Protein AF-A0A6J2TMS3-F1 (afdb_monomer)

Structure (mmCIF, N/CA/C/O backbone):
data_AF-A0A6J2TMS3-F1
#
_entry.id   AF-A0A6J2TMS3-F1
#
loop_
_atom_site.group_PDB
_atom_site.id
_atom_site.type_symbol
_atom_site.label_atom_id
_atom_site.label_alt_id
_atom_site.label_comp_id
_atom_site.label_asym_id
_atom_site.label_entity_id
_atom_site.label_seq_id
_atom_site.pdbx_PDB_ins_code
_atom_site.Cartn_x
_atom_site.Cartn_y
_atom_site.Cartn_z
_atom_site.occupancy
_atom_site.B_iso_or_equiv
_atom_site.auth_seq_id
_atom_site.auth_comp_id
_atom_site.auth_asym_id
_atom_site.auth_atom_id
_atom_site.pdbx_PDB_model_num
ATOM 1 N N . MET A 1 1 ? -11.190 5.653 18.864 1.00 64.88 1 MET A N 1
ATOM 2 C CA . MET A 1 1 ? -12.324 5.280 19.733 1.00 64.88 1 MET A CA 1
ATOM 3 C C . MET A 1 1 ? -12.828 6.520 20.463 1.00 64.88 1 MET A C 1
ATOM 5 O O . MET A 1 1 ? -11.989 7.312 20.882 1.00 64.88 1 MET A O 1
ATOM 9 N N . ASN A 1 2 ? -14.145 6.702 20.600 1.00 73.56 2 ASN A N 1
ATOM 10 C CA . ASN A 1 2 ? -14.719 7.709 21.504 1.00 73.56 2 ASN A CA 1
ATOM 11 C C . ASN A 1 2 ? -14.338 7.358 22.959 1.00 73.56 2 ASN A C 1
ATOM 13 O O . ASN A 1 2 ? -14.447 6.177 23.298 1.00 73.56 2 ASN A O 1
ATOM 17 N N . PRO A 1 3 ? -13.884 8.304 23.807 1.00 77.12 3 PRO A N 1
ATOM 18 C CA . PRO A 1 3 ? -13.629 8.031 25.224 1.00 77.12 3 PRO A CA 1
ATOM 19 C C . PRO A 1 3 ? -14.844 7.433 25.951 1.00 77.12 3 PRO A C 1
ATOM 21 O O . PRO A 1 3 ? -14.658 6.515 26.741 1.00 77.12 3 PRO A O 1
ATOM 24 N N . ILE A 1 4 ? -16.069 7.839 25.597 1.00 76.69 4 ILE A N 1
ATOM 25 C CA . ILE A 1 4 ? -17.318 7.294 26.165 1.00 76.69 4 ILE A CA 1
ATOM 26 C C . ILE A 1 4 ? -17.427 5.784 25.890 1.00 76.69 4 ILE A C 1
ATOM 28 O O . ILE A 1 4 ? -17.765 4.993 26.762 1.00 76.69 4 ILE A O 1
ATOM 32 N N . CYS A 1 5 ? -17.037 5.358 24.687 1.00 79.75 5 CYS A N 1
ATOM 33 C CA . CYS A 1 5 ? -17.018 3.948 24.296 1.00 79.75 5 CYS A CA 1
ATOM 34 C C . CYS A 1 5 ? -15.840 3.153 24.878 1.00 79.75 5 CYS A C 1
ATOM 36 O O . CYS A 1 5 ? -15.793 1.935 24.716 1.00 79.75 5 CYS A O 1
ATOM 38 N N . LYS A 1 6 ? -14.851 3.822 25.486 1.00 80.62 6 LYS A N 1
ATOM 39 C CA . LYS A 1 6 ? -13.711 3.161 26.135 1.00 80.62 6 LYS A CA 1
ATOM 40 C C . LYS A 1 6 ? -14.052 2.737 27.563 1.00 80.62 6 LYS A C 1
ATOM 42 O O . LYS A 1 6 ? -13.500 1.749 28.035 1.00 80.62 6 LYS A O 1
ATOM 47 N N . GLU A 1 7 ? -14.926 3.489 28.227 1.00 82.81 7 GLU A N 1
ATOM 48 C CA . GLU A 1 7 ? -15.406 3.183 29.576 1.00 82.81 7 GLU A CA 1
ATOM 49 C C . GLU A 1 7 ? -16.467 2.081 29.548 1.00 82.81 7 GLU A C 1
ATOM 51 O O . GLU A 1 7 ? -16.325 1.089 30.259 1.00 82.81 7 GLU A O 1
ATOM 56 N N . ASP A 1 8 ? -17.476 2.208 28.678 1.00 84.62 8 ASP A N 1
ATOM 57 C CA . ASP A 1 8 ? -18.497 1.177 28.487 1.00 84.62 8 ASP A CA 1
ATOM 58 C C . ASP A 1 8 ? -19.034 1.163 27.046 1.00 84.62 8 ASP A C 1
ATOM 60 O O . ASP A 1 8 ? -19.729 2.081 26.594 1.00 84.62 8 ASP A O 1
ATOM 64 N N . ILE A 1 9 ? -18.740 0.076 26.328 1.00 84.50 9 ILE A N 1
ATOM 65 C CA . ILE A 1 9 ? -19.202 -0.150 24.953 1.00 84.50 9 ILE A CA 1
ATOM 66 C C . ILE A 1 9 ? -20.715 -0.407 24.869 1.00 84.50 9 ILE A C 1
ATOM 68 O O . ILE A 1 9 ? -21.326 -0.161 23.828 1.00 84.50 9 ILE A O 1
ATOM 72 N N . ASN A 1 10 ? -21.324 -0.881 25.958 1.00 87.62 10 ASN A N 1
ATOM 73 C CA . ASN A 1 10 ? -22.752 -1.177 26.038 1.00 87.62 10 ASN A CA 1
ATOM 74 C C . ASN A 1 10 ? -23.575 0.016 26.539 1.00 87.62 10 ASN A C 1
ATOM 76 O O . ASN A 1 10 ? -24.802 -0.078 26.601 1.00 87.62 10 ASN A O 1
ATOM 80 N N . SER A 1 11 ? -22.930 1.141 26.856 1.00 91.50 11 SER A N 1
ATOM 81 C CA . SER A 1 11 ? -23.631 2.359 27.242 1.00 91.50 11 SER A CA 1
ATOM 82 C C . SER A 1 11 ? -24.520 2.868 26.103 1.00 91.50 11 SER A C 1
ATOM 84 O O . SER A 1 11 ? -24.149 2.854 24.923 1.00 91.50 11 SER A O 1
ATOM 86 N N . TYR A 1 12 ? -25.706 3.367 26.459 1.00 92.94 12 TYR A N 1
ATOM 87 C CA . TYR A 1 12 ? -26.641 3.956 25.497 1.00 92.94 12 TYR A CA 1
ATOM 88 C C . TYR A 1 12 ? -26.001 5.110 24.708 1.00 92.94 12 TYR A C 1
ATOM 90 O O . TYR A 1 12 ? -26.213 5.237 23.502 1.00 92.94 12 TYR A O 1
ATOM 98 N N . GLU A 1 13 ? -25.171 5.922 25.366 1.00 88.88 13 GLU A N 1
ATOM 99 C CA . GLU A 1 13 ? -24.468 7.039 24.732 1.00 88.88 13 GLU A CA 1
ATOM 100 C C . GLU A 1 13 ? -23.462 6.568 23.677 1.00 88.88 13 GLU A C 1
ATOM 102 O O . GLU A 1 13 ? -23.423 7.126 22.576 1.00 88.88 13 GLU A O 1
ATOM 107 N N . CYS A 1 14 ? -22.703 5.501 23.960 1.00 87.94 14 CYS A N 1
ATOM 108 C CA . CYS A 1 14 ? -21.801 4.910 22.976 1.00 87.94 14 CYS A CA 1
ATOM 109 C C . CYS A 1 14 ? -22.573 4.314 21.790 1.00 87.94 14 CYS A C 1
ATOM 111 O O . CYS A 1 14 ? -22.222 4.568 20.636 1.00 87.94 14 CYS A O 1
ATOM 113 N N . GLN A 1 15 ? -23.650 3.565 22.048 1.00 89.12 15 GLN A N 1
ATOM 114 C CA . GLN A 1 15 ? -24.468 2.964 20.989 1.00 89.12 15 GLN A CA 1
ATOM 115 C C . GLN A 1 15 ? -25.103 4.017 20.078 1.00 89.12 15 GLN A C 1
ATOM 117 O O . GLN A 1 15 ? -25.048 3.889 18.851 1.00 89.12 15 GLN A O 1
ATOM 122 N N . LYS A 1 16 ? -25.647 5.087 20.666 1.00 92.56 16 LYS A N 1
ATOM 123 C CA . LYS A 1 16 ? -26.205 6.219 19.922 1.00 92.56 16 LYS A CA 1
ATOM 124 C C . LYS A 1 16 ? -25.140 6.887 19.052 1.00 92.56 16 LYS A C 1
ATOM 126 O O . LYS A 1 16 ? -25.367 7.097 17.862 1.00 92.56 16 LYS A O 1
ATOM 131 N N . TRP A 1 17 ? -23.964 7.152 19.618 1.00 89.00 17 TRP A N 1
ATOM 132 C CA . TRP A 1 17 ? -22.846 7.736 18.879 1.00 89.00 17 TRP A CA 1
ATOM 133 C C . TRP A 1 17 ? -22.394 6.840 17.714 1.00 89.00 17 TRP A C 1
ATOM 135 O O . TRP A 1 17 ? -22.215 7.326 16.598 1.00 89.00 17 TRP A O 1
ATOM 145 N N . MET A 1 18 ? -22.265 5.526 17.928 1.00 86.00 18 MET A N 1
ATOM 146 C CA . MET A 1 18 ? -21.906 4.579 16.864 1.00 86.00 18 MET A CA 1
ATOM 147 C C . MET A 1 18 ? -22.935 4.575 15.729 1.00 86.00 18 MET A C 1
ATOM 149 O O . MET A 1 18 ? -22.552 4.597 14.559 1.00 86.00 18 MET A O 1
ATOM 153 N N . ALA A 1 19 ? -24.230 4.587 16.057 1.00 89.69 19 ALA A N 1
ATOM 154 C CA . ALA A 1 19 ? -25.295 4.642 15.060 1.00 89.69 19 ALA A CA 1
ATOM 155 C C . ALA A 1 19 ? -25.236 5.934 14.225 1.00 89.69 19 ALA A C 1
ATOM 157 O O . ALA A 1 19 ? -25.354 5.880 12.999 1.00 89.69 19 ALA A O 1
ATOM 158 N N . GLU A 1 20 ? -24.991 7.081 14.865 1.00 90.31 20 GLU A N 1
ATOM 159 C CA . GLU A 1 20 ? -24.843 8.375 14.188 1.00 90.31 20 GLU A CA 1
ATOM 160 C C . GLU A 1 20 ? -23.615 8.410 13.264 1.00 90.31 20 GLU A C 1
ATOM 162 O O . GLU A 1 20 ? -23.708 8.873 12.124 1.00 90.31 20 GLU A O 1
ATOM 167 N N . VAL A 1 21 ? -22.48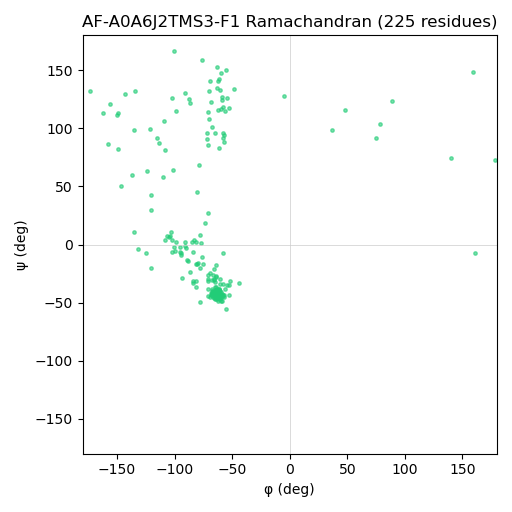1 7.859 13.706 1.00 87.81 21 VAL A N 1
ATOM 168 C CA . VAL A 1 21 ? -21.268 7.742 12.882 1.00 87.81 21 VAL A CA 1
ATOM 169 C C . VAL A 1 21 ? -21.504 6.840 11.672 1.00 87.81 21 VAL A C 1
ATOM 171 O O . VAL A 1 21 ? -21.147 7.211 10.553 1.00 87.81 21 VAL A O 1
ATOM 174 N N . VAL A 1 22 ? -22.143 5.682 11.858 1.00 88.19 22 VAL A N 1
ATOM 175 C CA . VAL A 1 22 ? -22.462 4.756 10.757 1.00 88.19 22 VAL A CA 1
ATOM 176 C C . VAL A 1 22 ? -23.401 5.411 9.745 1.00 88.19 22 VAL A C 1
ATOM 178 O O . VAL A 1 22 ? -23.160 5.318 8.538 1.00 88.19 22 VAL A O 1
ATOM 181 N N . ALA A 1 23 ? -24.437 6.110 10.216 1.00 91.69 23 ALA A N 1
ATOM 182 C CA . ALA A 1 23 ? -25.364 6.835 9.353 1.00 91.69 23 ALA A CA 1
ATOM 183 C C . ALA A 1 23 ? -24.645 7.926 8.546 1.00 91.69 23 ALA A C 1
ATOM 185 O O . ALA A 1 23 ? -24.810 7.999 7.326 1.00 91.69 23 ALA A O 1
ATOM 186 N N . ARG A 1 24 ? -23.786 8.718 9.200 1.00 89.19 24 ARG A N 1
ATOM 187 C CA . ARG A 1 24 ? -23.020 9.780 8.540 1.00 89.19 24 ARG A CA 1
ATOM 188 C C . ARG A 1 24 ? -22.033 9.232 7.514 1.00 89.19 24 ARG A C 1
ATOM 190 O O . ARG A 1 24 ? -21.940 9.770 6.416 1.00 89.19 24 ARG A O 1
ATOM 197 N N . CYS A 1 25 ? -21.323 8.157 7.840 1.00 87.38 25 CYS A N 1
ATOM 198 C CA . CYS A 1 25 ? -20.391 7.532 6.908 1.00 87.38 25 CYS A CA 1
ATOM 199 C C . CYS A 1 25 ? -21.099 6.952 5.683 1.00 87.38 25 CYS A C 1
ATOM 201 O O . CYS A 1 25 ? -20.616 7.117 4.567 1.00 87.38 25 CYS A O 1
ATOM 203 N N . ARG A 1 26 ? -22.268 6.328 5.866 1.00 87.56 26 ARG A N 1
ATOM 204 C CA . ARG A 1 26 ? -23.081 5.825 4.752 1.00 87.56 26 ARG A CA 1
ATOM 205 C C . ARG A 1 26 ? -23.534 6.950 3.819 1.00 87.56 26 ARG A C 1
ATOM 207 O O . ARG A 1 26 ? -23.482 6.775 2.607 1.00 87.56 26 ARG A O 1
ATOM 214 N N . ASP A 1 27 ? -23.957 8.076 4.384 1.00 89.88 27 ASP A N 1
ATOM 215 C CA . ASP A 1 27 ? -24.356 9.270 3.632 1.00 89.88 27 ASP A CA 1
ATOM 216 C C . ASP A 1 27 ? -23.176 9.877 2.854 1.00 89.88 27 ASP A C 1
ATOM 218 O O . ASP A 1 27 ? -23.291 10.170 1.667 1.00 89.88 27 ASP A O 1
ATOM 222 N N . LEU A 1 28 ? -22.001 9.980 3.480 1.00 86.75 28 LEU A N 1
ATOM 223 C CA . LEU A 1 28 ? -20.790 10.460 2.809 1.00 86.75 28 LEU A CA 1
ATOM 224 C C . LEU A 1 28 ? -20.390 9.556 1.637 1.00 86.75 28 LEU A C 1
ATOM 226 O O . LEU A 1 28 ? -20.133 10.068 0.554 1.00 86.75 28 LEU A O 1
ATOM 230 N N . PHE A 1 29 ? -20.425 8.232 1.810 1.00 83.44 29 PHE A N 1
ATOM 231 C CA . PHE A 1 29 ? -20.109 7.293 0.728 1.00 83.44 29 PHE A CA 1
ATOM 232 C C . PHE A 1 29 ? -21.133 7.292 -0.407 1.00 83.44 29 PHE A C 1
ATOM 234 O O . PHE A 1 29 ? -20.770 7.020 -1.547 1.00 83.44 29 PHE A O 1
ATOM 241 N N . ALA A 1 30 ? -22.403 7.577 -0.117 1.00 84.69 30 ALA A N 1
ATOM 242 C CA . ALA A 1 30 ? -23.431 7.681 -1.148 1.00 84.69 30 ALA A CA 1
ATOM 243 C C . ALA A 1 30 ? -23.259 8.938 -2.018 1.00 84.69 30 ALA A C 1
ATOM 245 O O . ALA A 1 30 ? -23.628 8.923 -3.189 1.00 84.69 30 ALA A O 1
ATOM 246 N N . ASN A 1 31 ? -22.695 10.007 -1.448 1.00 80.88 31 ASN A N 1
ATOM 247 C CA . ASN A 1 31 ? -22.556 11.310 -2.096 1.00 80.88 31 ASN A CA 1
ATOM 248 C C . ASN A 1 31 ? -21.148 11.575 -2.666 1.00 80.88 31 ASN A C 1
ATOM 250 O O . ASN A 1 31 ? -20.919 12.636 -3.248 1.00 80.88 31 ASN A O 1
ATOM 254 N N . GLU A 1 32 ? -20.191 10.658 -2.493 1.00 74.31 32 GLU A N 1
ATOM 255 C CA . GLU A 1 32 ? -18.804 10.874 -2.909 1.00 74.31 32 GLU A CA 1
ATOM 256 C C . GLU A 1 32 ? -18.569 10.464 -4.375 1.00 74.31 32 GLU A C 1
ATOM 258 O O . GLU A 1 32 ? -18.856 9.326 -4.759 1.00 74.31 32 GLU A O 1
ATOM 263 N N . PRO A 1 33 ? -18.034 11.363 -5.222 1.00 65.44 33 PRO A N 1
ATOM 264 C CA . PRO A 1 33 ? -17.716 11.033 -6.604 1.00 65.44 33 PRO A CA 1
ATOM 265 C C . PRO A 1 33 ? -16.540 10.048 -6.673 1.00 65.44 33 PRO A C 1
ATOM 267 O O . PRO A 1 33 ? -15.547 10.180 -5.955 1.00 65.44 33 PRO A O 1
ATOM 270 N N . ALA A 1 34 ? -16.628 9.086 -7.597 1.00 60.62 34 ALA A N 1
ATOM 271 C CA . ALA A 1 34 ? -15.655 8.006 -7.806 1.00 60.62 34 ALA A CA 1
ATOM 272 C C . ALA A 1 34 ? -14.210 8.472 -8.111 1.00 60.62 34 ALA A C 1
ATOM 274 O O . ALA A 1 34 ? -13.289 7.659 -8.115 1.00 60.62 34 ALA A O 1
ATOM 275 N N . ASP A 1 35 ? -13.994 9.772 -8.312 1.00 56.69 35 ASP A N 1
ATOM 276 C CA . ASP A 1 35 ? -12.712 10.357 -8.708 1.00 56.69 35 ASP A CA 1
ATOM 277 C C . ASP A 1 35 ? -11.873 10.884 -7.521 1.00 56.69 35 ASP A C 1
ATOM 279 O O . ASP A 1 35 ? -10.705 11.232 -7.698 1.00 56.69 35 ASP A O 1
ATOM 283 N N . ALA A 1 36 ? -12.402 10.894 -6.287 1.00 58.22 36 ALA A N 1
ATOM 284 C CA . ALA A 1 36 ? -11.680 11.346 -5.080 1.00 58.22 36 ALA A CA 1
ATOM 285 C C . ALA A 1 36 ? -10.665 10.318 -4.516 1.00 58.22 36 ALA A C 1
ATOM 287 O O . ALA A 1 36 ? -10.065 10.502 -3.455 1.00 58.22 36 ALA A O 1
ATOM 288 N N . TRP A 1 37 ? -10.428 9.228 -5.249 1.00 58.72 37 TRP A N 1
ATOM 289 C CA . TRP A 1 37 ? -9.691 8.051 -4.798 1.00 58.72 37 TRP A CA 1
ATOM 290 C C . TRP A 1 37 ? -8.153 8.156 -4.694 1.00 58.72 37 TRP A C 1
ATOM 292 O O . TRP A 1 37 ? -7.595 7.298 -4.019 1.00 58.72 37 TRP A O 1
ATOM 302 N N . PRO A 1 38 ? -7.402 9.116 -5.273 1.00 55.78 38 PRO A N 1
ATOM 303 C CA . PRO A 1 38 ? -5.944 8.959 -5.357 1.00 55.78 38 PRO A CA 1
ATOM 304 C C . PRO A 1 38 ? -5.131 9.320 -4.094 1.00 55.78 38 PRO A C 1
ATOM 306 O O . PRO A 1 38 ? -3.907 9.249 -4.141 1.00 55.78 38 PRO A O 1
ATOM 309 N N . ALA A 1 39 ? -5.746 9.710 -2.968 1.00 57.59 39 ALA A N 1
ATOM 310 C CA . ALA A 1 39 ? -4.995 10.219 -1.803 1.00 57.59 39 ALA A CA 1
ATOM 311 C C . ALA A 1 39 ? -5.239 9.494 -0.462 1.00 57.59 39 ALA A C 1
ATOM 313 O O . ALA A 1 39 ? -4.543 9.773 0.516 1.00 57.59 39 ALA A O 1
ATOM 314 N N . TRP A 1 40 ? -6.195 8.565 -0.367 1.00 60.91 40 TRP A N 1
ATOM 315 C CA . TRP A 1 40 ? -6.670 8.075 0.939 1.00 60.91 40 TRP A CA 1
ATOM 316 C C . TRP A 1 40 ? -5.765 7.029 1.619 1.00 60.91 40 TRP A C 1
ATOM 318 O O . TRP A 1 40 ? -5.887 6.826 2.826 1.00 60.91 40 TRP A O 1
ATOM 328 N N . TRP A 1 41 ? -4.824 6.399 0.905 1.00 62.06 41 TRP A N 1
ATOM 329 C CA . TRP A 1 41 ? -3.979 5.317 1.446 1.00 62.06 41 TRP A CA 1
ATOM 330 C C . TRP A 1 41 ? -2.661 5.776 2.101 1.00 62.06 41 TRP A C 1
ATOM 332 O O . TRP A 1 41 ? -1.913 4.942 2.610 1.00 62.06 41 TRP A O 1
ATOM 342 N N . HIS A 1 42 ? -2.334 7.073 2.091 1.00 53.81 42 HIS A N 1
ATOM 343 C CA . HIS A 1 42 ? -0.977 7.537 2.423 1.00 53.81 42 HIS A CA 1
ATOM 344 C C . HIS A 1 42 ? -0.719 7.978 3.871 1.00 53.81 42 HIS A C 1
ATOM 346 O O . HIS A 1 42 ? 0.427 8.295 4.186 1.00 53.81 42 HIS A O 1
ATOM 352 N N . ASP A 1 43 ? -1.704 7.978 4.773 1.00 55.16 43 ASP A N 1
ATOM 353 C CA . ASP A 1 43 ? -1.484 8.505 6.128 1.00 55.16 43 ASP A CA 1
ATOM 354 C C . ASP A 1 43 ? -1.762 7.460 7.231 1.00 55.16 43 ASP A C 1
ATOM 356 O O . ASP A 1 43 ? -2.921 7.248 7.605 1.00 55.16 43 ASP A O 1
ATOM 360 N N . PRO A 1 44 ? -0.709 6.811 7.778 1.00 56.16 44 PRO A N 1
ATOM 361 C CA . PRO A 1 44 ? -0.817 5.771 8.805 1.00 56.16 44 PRO A CA 1
ATOM 362 C C . PRO A 1 44 ? -1.087 6.323 10.213 1.00 56.16 44 PRO A C 1
ATOM 364 O O . PRO A 1 44 ? -1.141 5.555 11.174 1.00 56.16 44 PRO A O 1
ATOM 367 N N . ARG A 1 45 ? -1.230 7.645 10.388 1.00 55.53 45 ARG A N 1
ATOM 368 C CA . ARG A 1 45 ? -1.571 8.228 11.699 1.00 55.53 45 ARG A CA 1
ATOM 369 C C . ARG A 1 45 ? -2.914 7.669 12.181 1.00 55.53 45 ARG A C 1
ATOM 371 O O . ARG A 1 45 ? -3.756 7.433 11.336 1.00 55.53 45 ARG A O 1
ATOM 378 N N . PRO A 1 46 ? -3.191 7.477 13.477 1.00 56.44 46 PRO A N 1
ATOM 379 C CA . PRO A 1 46 ? -4.517 7.046 13.933 1.00 56.44 46 PRO A CA 1
ATOM 380 C C . PRO A 1 46 ? -5.589 8.101 13.606 1.00 56.44 46 PRO A C 1
ATOM 382 O O . PRO A 1 46 ? -5.287 9.292 13.488 1.00 56.44 46 PRO A O 1
ATOM 385 N N . ALA A 1 47 ? -6.846 7.679 13.425 1.00 60.81 47 ALA A N 1
ATOM 386 C CA . ALA A 1 47 ? -7.960 8.615 13.274 1.00 60.81 47 ALA A CA 1
ATOM 387 C C . ALA A 1 47 ? -8.038 9.488 14.534 1.00 60.81 47 ALA A C 1
ATOM 389 O O . ALA A 1 47 ? -8.235 8.973 15.637 1.00 60.81 47 ALA A O 1
ATOM 390 N N . ARG A 1 48 ? -7.843 10.805 14.393 1.00 61.22 48 ARG A N 1
ATOM 391 C CA . ARG A 1 48 ? -8.067 11.726 15.510 1.00 61.22 48 ARG A CA 1
ATOM 392 C C . ARG A 1 48 ? -9.562 11.752 15.782 1.00 61.22 48 ARG A C 1
ATOM 394 O O . ARG A 1 48 ? -10.347 12.040 14.885 1.00 61.22 48 ARG A O 1
ATOM 401 N N . PHE A 1 49 ? -9.936 11.429 17.014 1.00 63.78 49 PHE A N 1
ATOM 402 C CA . PHE A 1 49 ? -11.316 11.527 17.458 1.00 63.78 49 PHE A CA 1
ATOM 403 C C . PHE A 1 49 ? -11.800 12.973 17.294 1.00 63.78 49 PHE A C 1
ATOM 405 O O . PHE A 1 49 ? -11.168 13.900 17.803 1.00 63.78 49 PHE A O 1
ATOM 412 N N . LYS A 1 50 ? -12.899 13.155 16.562 1.00 72.38 50 LYS A N 1
ATOM 413 C CA . LYS A 1 50 ? -13.625 14.421 16.472 1.00 72.38 50 LYS A CA 1
ATOM 414 C C . LYS A 1 50 ? -14.857 14.295 17.362 1.00 72.38 50 LYS A C 1
ATOM 416 O O . LYS A 1 50 ? -15.611 13.337 17.218 1.00 72.38 50 LYS A O 1
ATOM 421 N N . SER A 1 51 ? -15.031 15.238 18.285 1.00 72.75 51 SER A N 1
ATOM 422 C CA . SER A 1 51 ? -16.206 15.299 19.163 1.00 72.75 51 SER A CA 1
ATOM 423 C C . SER A 1 51 ? -17.491 15.576 18.383 1.00 72.75 51 SE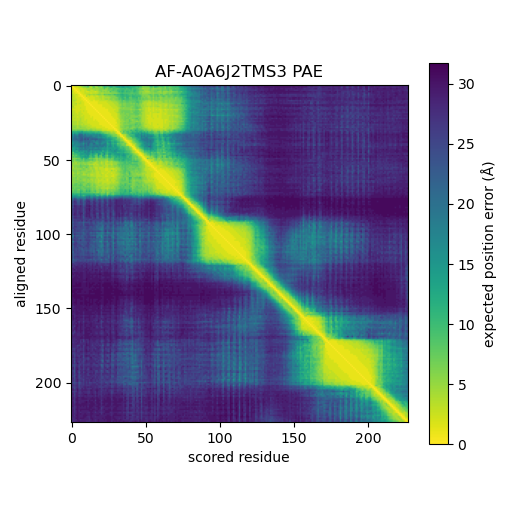R A C 1
ATOM 425 O O . SER A 1 51 ? -18.552 15.100 18.769 1.00 72.75 51 SER A O 1
ATOM 427 N N . ASP A 1 52 ? -17.387 16.301 17.268 1.00 78.81 52 ASP A N 1
ATOM 428 C CA . ASP A 1 52 ? -18.506 16.590 16.380 1.00 78.81 52 ASP A CA 1
ATOM 429 C C . ASP A 1 52 ? -18.515 15.646 15.166 1.00 78.81 52 ASP A C 1
ATOM 431 O O . ASP A 1 52 ? -17.625 15.682 14.308 1.00 78.81 52 ASP A O 1
ATOM 435 N N . ILE A 1 53 ? -19.558 14.817 15.084 1.00 80.56 53 ILE A N 1
ATOM 436 C CA . ILE A 1 53 ? -19.799 13.859 13.994 1.00 80.56 53 ILE A 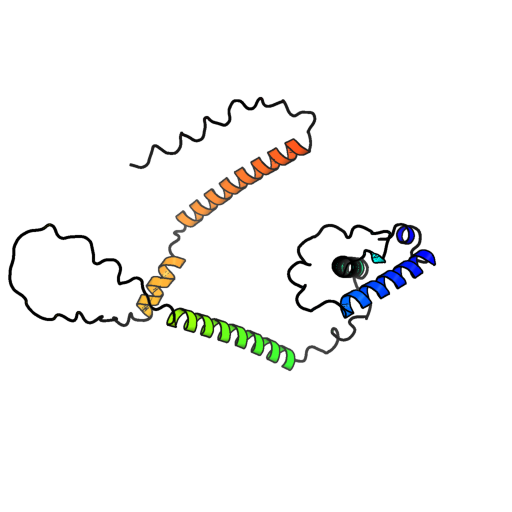CA 1
ATOM 437 C C . ILE A 1 53 ? -20.034 14.591 12.665 1.00 80.56 53 ILE A C 1
ATOM 439 O O . ILE A 1 53 ? -19.700 14.075 11.596 1.00 80.56 53 ILE A O 1
ATOM 443 N N . ARG A 1 54 ? -20.553 15.825 12.697 1.00 80.50 54 ARG A N 1
ATOM 444 C CA . ARG A 1 54 ? -20.819 16.611 11.480 1.00 80.50 54 ARG A CA 1
ATOM 445 C C . ARG A 1 54 ? -19.540 16.998 10.746 1.00 80.50 54 ARG A C 1
ATOM 447 O O . ARG A 1 54 ? -19.568 17.154 9.527 1.00 80.50 54 ARG A O 1
ATOM 454 N N . LEU A 1 55 ? -18.428 17.096 11.475 1.00 81.00 55 LEU A N 1
ATOM 455 C CA . LEU A 1 55 ? -17.101 17.410 10.944 1.00 81.00 55 LEU A CA 1
ATOM 456 C C . LEU A 1 55 ? -16.350 16.174 10.422 1.00 81.00 55 LEU A C 1
ATOM 458 O O . LEU A 1 55 ? -15.188 16.296 10.011 1.00 81.00 55 LEU A O 1
ATOM 462 N N . MET A 1 56 ? -16.964 14.985 10.458 1.00 79.56 56 MET A N 1
ATOM 463 C CA . MET A 1 56 ? -16.384 13.791 9.845 1.00 79.56 56 MET A CA 1
ATOM 464 C C . MET A 1 56 ? -16.408 13.909 8.324 1.00 79.56 56 MET A C 1
ATOM 466 O O . MET A 1 56 ? -17.427 14.256 7.723 1.00 79.56 56 MET A O 1
ATOM 470 N N . THR A 1 57 ? -15.269 13.604 7.712 1.00 83.44 57 THR A N 1
ATOM 471 C CA . THR A 1 57 ? -15.134 13.478 6.259 1.00 83.44 57 THR A CA 1
ATOM 472 C C . THR A 1 57 ? -15.144 12.005 5.863 1.00 83.44 57 THR A C 1
ATOM 474 O O . THR A 1 57 ? -14.974 11.117 6.702 1.00 83.44 57 THR A O 1
ATOM 477 N N . ALA A 1 58 ? -15.309 11.715 4.573 1.00 82.12 58 ALA A N 1
ATOM 478 C CA . ALA A 1 58 ? -15.259 10.337 4.093 1.00 82.12 58 ALA A CA 1
ATOM 479 C C . ALA A 1 58 ? -13.906 9.656 4.359 1.00 82.12 58 ALA A C 1
ATOM 481 O O . ALA A 1 58 ? -13.842 8.457 4.636 1.00 82.12 58 ALA A O 1
ATOM 482 N N . TYR A 1 59 ? -12.828 10.445 4.386 1.00 79.31 59 TYR A N 1
ATOM 483 C CA . TYR A 1 59 ? -11.508 9.996 4.814 1.00 79.31 59 TYR A CA 1
ATOM 484 C C . TYR A 1 59 ? -11.526 9.423 6.245 1.00 79.31 59 TYR A C 1
ATOM 486 O O . TYR A 1 59 ? -10.985 8.342 6.488 1.00 79.31 59 TYR A O 1
ATOM 494 N N . ASP A 1 60 ? -12.196 10.098 7.186 1.00 79.38 60 ASP A N 1
ATOM 495 C CA . ASP A 1 60 ? -12.317 9.628 8.572 1.00 79.38 60 ASP A CA 1
ATOM 496 C C . ASP A 1 60 ? -13.111 8.313 8.653 1.00 79.38 60 ASP A C 1
ATOM 498 O O . ASP A 1 60 ? -12.759 7.414 9.420 1.00 79.38 60 ASP A O 1
ATOM 502 N N . CYS A 1 61 ? -14.140 8.165 7.816 1.00 83.06 61 CYS A N 1
ATOM 503 C CA . CYS A 1 61 ? -14.954 6.954 7.716 1.00 83.06 61 CYS A CA 1
ATOM 504 C C . CYS A 1 61 ? -14.180 5.757 7.149 1.00 83.06 61 CYS A C 1
ATOM 506 O O . CYS A 1 61 ? -14.262 4.655 7.695 1.00 83.06 61 CYS A O 1
ATOM 508 N N . HIS A 1 62 ? -13.383 5.958 6.095 1.00 79.81 62 HIS A N 1
ATOM 509 C CA . HIS A 1 62 ? -12.506 4.914 5.551 1.00 79.81 62 HIS A CA 1
ATOM 510 C C . HIS A 1 62 ? -11.478 4.438 6.572 1.00 79.81 62 HIS A C 1
ATOM 512 O O . HIS A 1 62 ? -11.190 3.245 6.672 1.00 79.81 62 HIS A O 1
ATOM 518 N N . LYS A 1 63 ? -10.951 5.373 7.355 1.00 79.25 63 LYS A N 1
ATOM 519 C CA . LYS A 1 63 ? -9.966 5.097 8.392 1.00 79.25 63 LYS A CA 1
ATOM 520 C C . LYS A 1 63 ? -10.554 4.366 9.589 1.00 79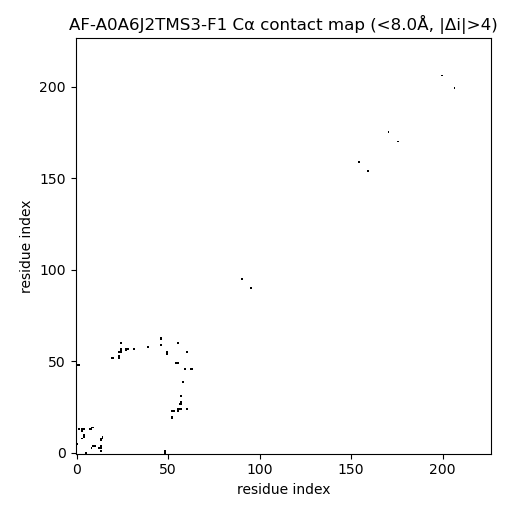.25 63 LYS A C 1
ATOM 522 O O . LYS A 1 63 ? -9.912 3.483 10.148 1.00 79.25 63 LYS A O 1
ATOM 527 N N . LEU A 1 64 ? -11.781 4.716 9.967 1.00 79.06 64 LEU A N 1
ATOM 528 C CA . LEU A 1 64 ? -12.529 3.985 10.981 1.00 79.06 64 LEU A CA 1
ATOM 529 C C . LEU A 1 64 ? -12.811 2.555 10.513 1.00 79.06 64 LEU A C 1
ATOM 531 O O . LEU A 1 64 ? -12.606 1.619 11.277 1.00 79.06 64 LEU A O 1
ATOM 535 N N . LYS A 1 65 ? -13.206 2.382 9.245 1.00 81.62 65 LYS A N 1
ATOM 536 C CA . LYS A 1 65 ? -13.417 1.065 8.637 1.00 81.62 65 LYS A CA 1
ATOM 537 C C . LYS A 1 65 ? -12.141 0.222 8.645 1.00 81.62 65 LYS A C 1
ATOM 539 O O . LYS A 1 65 ? -12.196 -0.918 9.082 1.00 81.62 65 LYS A O 1
ATOM 544 N N . SER A 1 66 ? -11.004 0.767 8.212 1.00 76.94 66 SER A N 1
ATOM 545 C CA . SER A 1 66 ? -9.747 0.009 8.176 1.00 76.94 66 SER A CA 1
ATOM 546 C C . SER A 1 66 ? -9.219 -0.327 9.572 1.00 76.94 66 SER A C 1
ATOM 548 O O . SER A 1 66 ? -8.732 -1.434 9.785 1.00 76.94 66 SER A O 1
ATOM 550 N N . ALA A 1 67 ? -9.354 0.588 10.539 1.00 75.44 67 ALA A N 1
ATOM 551 C CA . ALA A 1 67 ? -9.016 0.321 11.935 1.00 75.44 67 ALA A CA 1
ATOM 552 C C . ALA A 1 67 ? -9.911 -0.778 12.524 1.00 75.44 67 ALA A C 1
ATOM 554 O O . ALA A 1 67 ? -9.404 -1.689 13.170 1.00 75.44 67 ALA A O 1
ATOM 555 N N . LEU A 1 68 ? -11.216 -0.741 12.238 1.00 75.00 68 LEU A N 1
ATOM 556 C CA . LEU A 1 68 ? -12.156 -1.770 12.672 1.00 75.00 68 LEU A CA 1
ATOM 557 C C . LEU A 1 68 ? -11.856 -3.119 12.009 1.00 75.00 68 LEU A C 1
ATOM 559 O O . LEU A 1 68 ? -11.862 -4.138 12.682 1.00 75.00 68 LEU A O 1
ATOM 563 N N . GLU A 1 69 ? -11.545 -3.145 10.713 1.00 75.25 69 GLU A N 1
ATOM 564 C CA . GLU A 1 69 ? -11.126 -4.364 10.011 1.00 75.25 69 GLU A CA 1
ATOM 565 C C . GLU A 1 69 ? -9.831 -4.940 10.600 1.00 75.25 69 GLU A C 1
ATOM 567 O O . GLU A 1 69 ? -9.726 -6.155 10.760 1.00 75.25 69 GLU A O 1
ATOM 572 N N . ALA A 1 70 ? -8.872 -4.087 10.970 1.00 75.00 70 ALA A N 1
ATOM 573 C CA . ALA A 1 70 ? -7.630 -4.502 11.616 1.00 75.00 70 ALA A CA 1
ATOM 574 C C . ALA A 1 70 ? -7.860 -5.036 13.041 1.00 75.00 70 ALA A C 1
ATOM 576 O O . ALA A 1 70 ? -7.307 -6.074 13.398 1.00 75.00 70 ALA A O 1
ATOM 577 N N . GLU A 1 71 ? -8.695 -4.371 13.843 1.00 72.19 71 GLU A N 1
ATOM 578 C CA . GLU A 1 71 ? -9.050 -4.816 15.196 1.00 72.19 71 GLU A CA 1
ATOM 579 C C . GLU A 1 71 ? -9.884 -6.101 15.169 1.00 72.19 71 GLU A C 1
ATOM 581 O O . GLU A 1 71 ? -9.609 -7.026 15.928 1.00 72.19 71 GLU A O 1
ATOM 586 N N . VAL A 1 72 ? -10.843 -6.217 14.249 1.00 72.06 72 VAL A N 1
ATOM 587 C CA . VAL A 1 72 ? -11.611 -7.450 14.031 1.00 72.06 72 VAL A CA 1
ATOM 588 C C . VAL A 1 72 ? -10.691 -8.575 13.560 1.00 72.06 72 VAL A C 1
ATOM 590 O O . VAL A 1 72 ? -10.813 -9.691 14.053 1.00 72.06 72 VAL A O 1
ATOM 593 N N . ALA A 1 73 ? -9.728 -8.305 12.674 1.00 71.50 73 ALA A N 1
ATOM 594 C CA . ALA A 1 73 ? -8.738 -9.301 12.260 1.00 71.50 73 ALA A CA 1
ATOM 595 C C . ALA A 1 73 ? -7.800 -9.730 13.404 1.00 71.50 73 ALA A C 1
ATOM 597 O O . ALA A 1 73 ? -7.337 -10.869 13.413 1.00 71.50 73 ALA A O 1
ATOM 598 N N . ALA A 1 74 ? -7.528 -8.843 14.366 1.00 69.31 74 ALA A N 1
ATOM 599 C CA . ALA A 1 74 ? -6.702 -9.137 15.535 1.00 69.31 74 ALA A CA 1
ATOM 600 C C . ALA A 1 74 ? -7.471 -9.871 16.652 1.00 69.31 74 ALA A C 1
ATOM 602 O O . ALA A 1 74 ? -6.901 -10.736 17.316 1.00 69.31 74 ALA A O 1
ATOM 603 N N . LEU A 1 75 ? -8.752 -9.547 16.861 1.00 56.72 75 LEU A N 1
ATOM 604 C CA . LEU A 1 75 ? -9.605 -10.125 17.911 1.00 56.72 75 LEU A CA 1
ATOM 605 C C . LEU A 1 75 ? -10.300 -11.422 17.478 1.00 56.72 75 LEU A C 1
ATOM 607 O O . LEU A 1 75 ? -10.652 -12.247 18.320 1.00 56.72 75 LEU A O 1
ATOM 611 N N . VAL A 1 76 ? -10.487 -11.627 16.175 1.00 51.22 76 VAL A N 1
ATOM 612 C CA . VAL A 1 76 ? -11.145 -12.805 15.610 1.00 51.22 76 VAL A CA 1
ATOM 613 C C . VAL A 1 76 ? -10.128 -13.592 14.778 1.00 51.22 76 VAL A C 1
ATOM 615 O O . VAL A 1 76 ? -10.039 -13.378 13.569 1.00 51.22 76 VAL A O 1
ATOM 618 N N . PRO A 1 77 ? -9.402 -14.581 15.344 1.00 52.19 77 PRO A N 1
ATOM 619 C CA . PRO A 1 77 ? -8.731 -15.561 14.496 1.00 52.19 77 PRO A CA 1
ATOM 620 C C . PRO A 1 77 ? -9.745 -16.401 13.692 1.00 52.19 77 PRO A C 1
ATOM 622 O O . PRO A 1 77 ? -9.374 -17.017 12.696 1.00 52.19 77 PRO A O 1
ATOM 625 N N . VAL A 1 78 ? -11.030 -16.444 14.074 1.00 52.00 78 VAL A N 1
ATOM 626 C CA . VAL A 1 78 ? -12.032 -17.348 13.492 1.00 52.00 78 VAL A CA 1
ATOM 627 C C . VAL A 1 78 ? -13.464 -16.793 13.673 1.00 52.00 78 VAL A C 1
ATOM 629 O O . VAL A 1 78 ? -13.925 -16.668 14.799 1.00 52.00 78 VAL A O 1
ATOM 632 N N . ARG A 1 79 ? -14.182 -16.580 12.551 1.00 45.06 79 ARG A N 1
ATOM 633 C CA . ARG A 1 79 ? -15.663 -16.496 12.385 1.00 45.06 79 ARG A CA 1
ATOM 634 C C . ARG A 1 79 ? -16.411 -15.228 12.857 1.00 45.06 79 ARG A C 1
ATOM 636 O O . ARG A 1 79 ? -16.999 -15.232 13.928 1.00 45.06 79 ARG A O 1
ATOM 643 N N . ILE A 1 80 ? -16.590 -14.248 11.957 1.00 42.44 80 ILE A N 1
ATOM 644 C CA . ILE A 1 80 ? -17.863 -13.500 11.833 1.00 42.44 80 ILE A CA 1
ATOM 645 C C . ILE A 1 80 ? -18.241 -13.396 10.337 1.00 42.44 80 ILE A C 1
ATOM 647 O O . ILE A 1 80 ? -17.380 -13.055 9.520 1.00 42.44 80 ILE A O 1
ATOM 651 N N . PRO A 1 81 ? -19.494 -13.698 9.947 1.00 40.31 81 PRO A N 1
ATOM 652 C CA . PRO A 1 81 ? -19.913 -13.935 8.572 1.00 40.31 81 PRO A CA 1
ATOM 653 C C . PRO A 1 81 ? -20.629 -12.713 7.964 1.00 40.31 81 PRO A C 1
ATOM 655 O O . PRO A 1 81 ? -21.805 -12.755 7.634 1.00 40.31 81 PRO A O 1
ATOM 658 N N . LEU A 1 82 ? -19.927 -11.588 7.805 1.00 44.28 82 LEU A N 1
ATOM 659 C CA . LEU A 1 82 ? -20.451 -10.420 7.058 1.00 44.28 82 LEU A CA 1
ATOM 660 C C . LEU A 1 82 ? -19.769 -10.214 5.695 1.00 44.28 82 LEU A C 1
ATOM 662 O O . LEU A 1 82 ? -20.108 -9.308 4.943 1.00 44.28 82 LEU A O 1
ATOM 666 N N . ILE A 1 83 ? -18.877 -11.144 5.333 1.00 43.47 83 ILE A N 1
ATOM 667 C CA . ILE A 1 83 ? -18.406 -11.402 3.963 1.00 43.47 83 ILE A CA 1
ATOM 668 C C . ILE A 1 83 ? -18.758 -12.861 3.606 1.00 43.47 83 ILE A C 1
ATOM 670 O O . ILE A 1 83 ? -17.966 -13.619 3.042 1.00 43.47 83 ILE A O 1
ATOM 674 N N . GLU A 1 84 ? -19.967 -13.292 3.962 1.00 43.03 84 GLU A N 1
ATOM 675 C CA . GLU A 1 84 ? -20.519 -14.615 3.637 1.00 43.03 84 GLU A CA 1
ATOM 676 C C . GLU A 1 84 ? -21.073 -14.653 2.199 1.00 43.03 84 GLU A C 1
ATOM 678 O O . GLU A 1 84 ? -22.162 -15.131 1.914 1.00 43.03 84 GLU A O 1
ATOM 683 N N . SER A 1 85 ? -20.303 -14.108 1.255 1.00 43.75 85 SER A N 1
ATOM 684 C CA . SER A 1 85 ? -20.509 -14.329 -0.183 1.00 43.75 85 SER A CA 1
ATOM 685 C C . SER A 1 85 ? -19.214 -14.694 -0.920 1.00 43.75 85 SER A C 1
ATOM 687 O O . SER A 1 85 ? -19.239 -15.006 -2.104 1.00 43.75 85 SER A O 1
ATOM 689 N N . SER A 1 86 ? -18.063 -14.704 -0.233 1.00 45.72 86 SER A N 1
ATOM 690 C CA . SER A 1 86 ? -16.754 -14.911 -0.880 1.00 45.72 86 SER A CA 1
ATOM 691 C C . SER A 1 86 ? -15.968 -16.127 -0.367 1.00 45.72 86 SER A C 1
ATOM 693 O O . SER A 1 86 ? -15.115 -16.656 -1.077 1.00 45.72 86 SER A O 1
ATOM 695 N N . LYS A 1 87 ? -16.271 -16.655 0.825 1.00 41.25 87 LYS A N 1
ATOM 696 C CA . LYS A 1 87 ? -15.578 -17.835 1.372 1.00 41.25 87 LYS A CA 1
ATOM 697 C C . LYS A 1 87 ? -16.527 -19.021 1.476 1.00 41.25 87 LYS A C 1
ATOM 699 O O . LYS A 1 87 ? -17.133 -19.240 2.514 1.00 41.25 87 LYS A O 1
ATOM 704 N N . GLY A 1 88 ? -16.636 -19.792 0.396 1.00 44.69 88 GLY A N 1
ATOM 705 C CA . GLY A 1 88 ? -17.338 -21.075 0.454 1.00 44.69 88 GLY A CA 1
ATOM 706 C C . GLY A 1 88 ? -17.796 -21.669 -0.869 1.00 44.69 88 GLY A C 1
ATOM 707 O O . GLY A 1 88 ? -18.215 -22.820 -0.870 1.00 44.69 88 GLY A O 1
ATOM 708 N N . VAL A 1 89 ? -17.690 -20.967 -2.004 1.00 54.62 89 VAL A N 1
ATOM 709 C CA . VAL A 1 89 ? -17.811 -21.675 -3.284 1.00 54.62 89 VAL A CA 1
ATOM 710 C C . VAL A 1 89 ? -16.533 -22.503 -3.412 1.00 54.62 89 VAL A C 1
ATOM 712 O O . VAL A 1 89 ? -15.458 -21.897 -3.472 1.00 54.62 89 VAL A O 1
ATOM 715 N N . PRO A 1 90 ? -16.585 -23.851 -3.390 1.00 60.78 90 PRO A N 1
ATOM 716 C CA . PRO A 1 90 ? -15.398 -24.655 -3.634 1.00 60.78 90 PRO A CA 1
ATOM 717 C C . PRO A 1 90 ? -14.830 -24.150 -4.946 1.00 60.78 90 PRO A C 1
ATOM 719 O O . PRO A 1 90 ? -15.551 -24.149 -5.942 1.00 60.78 90 PRO A O 1
ATOM 722 N N . PHE A 1 91 ? -13.609 -23.615 -4.904 1.00 56.25 91 PHE A N 1
ATOM 723 C CA . PHE A 1 91 ? -12.989 -22.924 -6.025 1.00 56.25 91 PHE A CA 1
ATOM 724 C C . PHE A 1 91 ? -12.965 -23.904 -7.198 1.00 56.25 91 PHE A C 1
ATOM 726 O O . PHE A 1 91 ? -12.109 -24.795 -7.258 1.00 56.25 91 PHE A O 1
ATOM 733 N N . ARG A 1 92 ? -13.996 -23.823 -8.052 1.00 78.75 92 ARG A N 1
ATOM 734 C CA . ARG A 1 92 ? -14.284 -24.857 -9.045 1.00 78.75 92 ARG A CA 1
ATOM 735 C C . ARG A 1 92 ? -13.071 -24.906 -9.955 1.00 78.75 92 ARG A C 1
ATOM 737 O O . ARG A 1 92 ? -12.477 -23.870 -10.244 1.00 78.75 92 ARG A O 1
ATOM 744 N N . TRP A 1 93 ? -12.675 -26.089 -10.407 1.00 84.06 93 TRP A N 1
ATOM 745 C CA . TRP A 1 93 ? -11.471 -26.229 -11.231 1.00 84.06 93 TRP A CA 1
ATOM 746 C C . TRP A 1 93 ? -11.480 -25.280 -12.448 1.00 84.06 93 TRP A C 1
ATOM 748 O O . TRP A 1 93 ? -10.472 -24.646 -12.746 1.00 84.06 93 TRP A O 1
ATOM 758 N N . TRP A 1 94 ? -12.658 -25.036 -13.028 1.00 82.75 94 TRP A N 1
ATOM 759 C CA . TRP A 1 94 ? -12.897 -24.035 -14.073 1.00 82.75 94 TRP A CA 1
ATOM 760 C C . TRP A 1 94 ? -12.535 -22.594 -13.685 1.00 82.75 94 TRP A C 1
ATOM 762 O O . TRP A 1 94 ? -12.043 -21.846 -14.520 1.00 82.75 94 TRP A O 1
ATOM 772 N N . GLN A 1 95 ? -12.705 -22.202 -12.423 1.00 84.25 95 GLN A N 1
ATOM 773 C CA . GLN A 1 95 ? -12.311 -20.885 -11.918 1.00 84.25 95 GLN A CA 1
ATOM 774 C C . GLN A 1 95 ? -10.780 -20.750 -11.823 1.00 84.25 95 GLN A C 1
ATOM 776 O O . GLN A 1 95 ? -10.251 -19.668 -12.070 1.00 84.25 95 GLN A O 1
ATOM 781 N N . LYS A 1 96 ? -10.046 -21.848 -11.556 1.00 86.62 96 LYS A N 1
ATOM 782 C CA . LYS A 1 96 ? -8.566 -21.869 -11.656 1.00 86.62 96 LYS A CA 1
ATOM 783 C C . LYS A 1 96 ? -8.131 -21.698 -13.099 1.00 86.62 96 LYS A C 1
ATOM 785 O O . LYS A 1 96 ? -7.246 -20.896 -13.372 1.00 86.62 96 LYS A O 1
ATOM 790 N N . VAL A 1 97 ? -8.781 -22.416 -14.012 1.00 90.94 97 VAL A N 1
ATOM 791 C CA . VAL A 1 97 ? -8.507 -22.313 -15.450 1.00 90.94 97 VAL A CA 1
ATOM 792 C C . VAL A 1 97 ? -8.778 -20.892 -15.948 1.00 90.94 97 VAL A C 1
ATOM 794 O O . VAL A 1 97 ? -7.930 -20.321 -16.626 1.00 90.94 97 VAL A O 1
ATOM 797 N N . LEU A 1 98 ? -9.895 -20.281 -15.546 1.00 92.81 98 LEU A N 1
ATOM 798 C CA . LEU A 1 98 ? -10.234 -18.905 -15.911 1.00 92.81 98 LEU A CA 1
ATOM 799 C C . LEU A 1 98 ? -9.193 -17.900 -15.392 1.00 92.81 98 LEU A C 1
ATOM 801 O O . LEU A 1 98 ? -8.752 -17.031 -16.138 1.00 92.81 98 LEU A O 1
ATOM 805 N N . LEU A 1 99 ? -8.745 -18.052 -14.141 1.00 90.75 99 LEU A N 1
ATOM 806 C CA . LEU A 1 99 ? -7.704 -17.201 -13.560 1.00 90.75 99 LEU A CA 1
ATOM 807 C C . LEU A 1 99 ? -6.373 -17.330 -14.317 1.00 90.75 99 LEU A C 1
ATOM 809 O O . LEU A 1 99 ? -5.730 -16.323 -14.609 1.00 90.75 99 LEU A O 1
ATOM 813 N N . ILE A 1 100 ? -5.982 -18.556 -14.678 1.00 94.75 100 ILE A N 1
ATOM 814 C CA . ILE A 1 100 ? -4.777 -18.817 -15.476 1.00 94.75 100 ILE A CA 1
ATOM 815 C C . ILE A 1 100 ? -4.906 -18.179 -16.863 1.00 94.75 100 ILE A C 1
ATOM 817 O O . ILE A 1 100 ? -3.968 -17.525 -17.310 1.00 94.75 100 ILE A O 1
ATOM 821 N N . LEU A 1 101 ? -6.060 -18.303 -17.526 1.00 95.19 101 LEU A N 1
ATOM 822 C CA . LEU A 1 101 ? -6.302 -17.688 -18.836 1.00 95.19 101 LEU A CA 1
ATOM 823 C C . LEU A 1 101 ? -6.202 -16.162 -18.787 1.00 95.19 101 LEU A C 1
ATOM 825 O O . LEU A 1 101 ? -5.572 -15.572 -19.663 1.00 95.19 101 LEU A O 1
ATOM 829 N N . ILE A 1 102 ? -6.757 -15.527 -17.751 1.00 96.44 102 ILE A N 1
ATOM 830 C CA . ILE A 1 102 ? -6.624 -14.079 -17.538 1.00 96.44 102 ILE A CA 1
ATOM 831 C C . ILE A 1 102 ? -5.147 -13.707 -17.376 1.00 96.44 102 ILE A C 1
ATOM 833 O O . ILE A 1 102 ? -4.667 -12.779 -18.025 1.00 96.44 102 ILE A O 1
ATOM 837 N N . TYR A 1 103 ? -4.403 -14.458 -16.562 1.00 95.94 103 TYR A N 1
ATOM 838 C CA . TYR A 1 103 ? -2.985 -14.194 -16.323 1.00 95.94 103 TYR A CA 1
ATOM 839 C C . TYR A 1 103 ? -2.143 -14.345 -17.600 1.00 95.94 103 TYR A C 1
ATOM 841 O O . TYR A 1 103 ? -1.322 -13.485 -17.918 1.00 95.94 103 TYR A O 1
ATOM 849 N N . VAL A 1 104 ? -2.393 -15.400 -18.380 1.00 97.00 104 VAL A N 1
ATOM 850 C CA . VAL A 1 104 ? -1.757 -15.619 -19.687 1.00 97.00 104 VAL A CA 1
ATOM 851 C C . VAL A 1 104 ? -2.124 -14.500 -20.663 1.00 97.00 104 VAL A C 1
ATOM 853 O O . VAL A 1 104 ? -1.244 -13.992 -21.354 1.00 97.00 104 VAL A O 1
ATOM 856 N N . GLY A 1 105 ? -3.383 -14.060 -20.682 1.00 97.00 105 GLY A N 1
ATOM 857 C CA . GLY A 1 105 ? -3.839 -12.932 -21.494 1.00 97.00 105 GLY A CA 1
ATOM 858 C C . GLY A 1 105 ? -3.108 -11.631 -21.161 1.00 97.00 105 GLY A C 1
ATOM 859 O O . GLY A 1 105 ? -2.645 -10.945 -22.070 1.00 97.00 105 GLY A O 1
ATOM 860 N N . ILE A 1 106 ? -2.920 -11.327 -19.872 1.00 96.81 106 ILE A N 1
ATOM 861 C CA . ILE A 1 106 ? -2.149 -10.158 -19.418 1.00 96.81 106 ILE A CA 1
ATOM 862 C C . ILE A 1 106 ? -0.689 -10.263 -19.873 1.00 96.81 106 ILE A C 1
ATOM 864 O O . ILE A 1 106 ? -0.150 -9.302 -20.418 1.00 96.81 106 ILE A O 1
ATOM 868 N N . ILE A 1 107 ? -0.051 -11.425 -19.704 1.00 96.00 107 ILE A N 1
ATOM 869 C CA . ILE A 1 107 ? 1.340 -11.637 -20.135 1.00 96.00 107 ILE A CA 1
ATOM 870 C C . ILE A 1 107 ? 1.470 -11.468 -21.653 1.00 96.00 107 ILE A C 1
ATOM 872 O O . ILE A 1 107 ? 2.368 -10.765 -22.117 1.00 96.00 107 ILE A O 1
ATOM 876 N N . LEU A 1 108 ? 0.571 -12.066 -22.438 1.00 97.00 108 LEU A N 1
ATOM 877 C CA . LEU A 1 108 ? 0.563 -11.917 -23.894 1.00 97.00 108 LEU A CA 1
ATOM 878 C C . LEU A 1 108 ? 0.314 -10.462 -24.305 1.00 97.00 108 LEU A C 1
ATOM 880 O O . LEU A 1 108 ? 1.016 -9.952 -25.177 1.00 97.00 108 LEU A O 1
ATOM 884 N N . GLY A 1 109 ? -0.615 -9.772 -23.642 1.00 96.75 109 GLY A N 1
ATOM 885 C CA . GLY A 1 109 ? -0.882 -8.350 -23.847 1.00 96.75 109 GLY A CA 1
ATOM 886 C C . GLY A 1 109 ? 0.347 -7.484 -23.576 1.00 96.75 109 GLY A C 1
ATOM 887 O O . GLY A 1 109 ? 0.702 -6.651 -24.406 1.00 96.75 109 GLY A O 1
ATOM 888 N N . LEU A 1 110 ? 1.061 -7.731 -22.474 1.00 95.44 110 LEU A N 1
ATOM 889 C CA . LEU A 1 110 ? 2.314 -7.045 -22.150 1.00 95.44 110 LEU A CA 1
ATOM 890 C C . LEU A 1 110 ? 3.406 -7.330 -23.183 1.00 95.44 110 LEU A C 1
ATOM 892 O O . LEU A 1 110 ? 4.093 -6.407 -23.612 1.00 95.44 110 LEU A O 1
ATOM 896 N N . LEU A 1 111 ? 3.555 -8.579 -23.629 1.00 95.44 111 LEU A N 1
ATOM 897 C CA . LEU A 1 111 ? 4.525 -8.927 -24.668 1.00 95.44 111 LEU A CA 1
ATOM 898 C C . LEU A 1 111 ? 4.210 -8.214 -25.986 1.00 95.44 111 LEU A C 1
ATOM 900 O O . LEU A 1 111 ? 5.112 -7.636 -26.590 1.00 95.44 111 LEU A O 1
ATOM 904 N N . LEU A 1 112 ? 2.946 -8.201 -26.414 1.00 95.00 112 LEU A N 1
ATOM 905 C CA . LEU A 1 112 ? 2.512 -7.475 -27.609 1.00 95.00 112 LEU A CA 1
ATOM 906 C C . LEU A 1 112 ? 2.714 -5.968 -27.457 1.00 95.00 112 LEU A C 1
ATOM 908 O O . LEU A 1 112 ? 3.216 -5.331 -28.380 1.00 95.00 112 LEU A O 1
ATOM 912 N N . PHE A 1 113 ? 2.403 -5.410 -26.288 1.00 94.69 113 PHE A N 1
ATOM 913 C CA . PHE A 1 113 ? 2.624 -4.001 -25.985 1.00 94.69 113 PHE A CA 1
ATOM 914 C C . PHE A 1 113 ? 4.111 -3.634 -26.044 1.00 94.69 113 PHE A C 1
ATOM 916 O O . PHE A 1 113 ? 4.472 -2.629 -26.653 1.00 94.69 113 PHE A O 1
ATOM 923 N N . ILE A 1 114 ? 4.994 -4.475 -25.497 1.00 92.56 114 ILE A N 1
ATOM 924 C CA . ILE A 1 114 ? 6.449 -4.293 -25.594 1.00 92.56 114 ILE A CA 1
ATOM 925 C C . ILE A 1 114 ? 6.893 -4.344 -27.058 1.00 92.56 114 ILE A C 1
ATOM 927 O O . ILE A 1 114 ? 7.610 -3.447 -27.498 1.00 92.56 114 ILE A O 1
ATOM 931 N N . ARG A 1 115 ? 6.431 -5.330 -27.842 1.00 91.44 115 ARG A N 1
ATOM 932 C CA . ARG A 1 115 ? 6.765 -5.412 -29.278 1.00 91.44 115 ARG A CA 1
ATOM 933 C C . ARG A 1 115 ? 6.260 -4.201 -30.057 1.00 91.44 115 ARG A C 1
ATOM 935 O O . ARG A 1 115 ? 6.959 -3.709 -30.938 1.00 91.44 115 ARG A O 1
ATOM 942 N N . TRP A 1 116 ? 5.073 -3.706 -29.724 1.00 91.12 116 TRP A N 1
ATOM 943 C CA . TRP A 1 116 ? 4.504 -2.501 -30.317 1.00 91.12 116 TRP A CA 1
ATOM 944 C C . TRP A 1 116 ? 5.334 -1.261 -29.964 1.00 91.12 116 TRP A C 1
ATOM 946 O O . TRP A 1 116 ? 5.637 -0.442 -30.832 1.00 91.12 116 TRP A O 1
ATOM 956 N 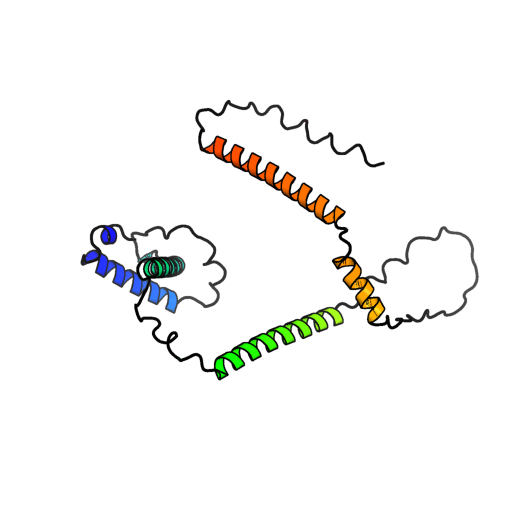N . CYS A 1 117 ? 5.748 -1.133 -28.702 1.00 88.75 117 CYS A N 1
ATOM 957 C CA . CYS A 1 117 ? 6.635 -0.065 -28.252 1.00 88.75 117 CYS A CA 1
ATOM 958 C C . CYS A 1 117 ? 7.989 -0.114 -28.967 1.00 88.75 117 CYS A C 1
ATOM 960 O O . CYS A 1 117 ? 8.510 0.930 -29.347 1.00 88.75 117 CYS A O 1
ATOM 962 N N . GLU A 1 118 ? 8.554 -1.303 -29.177 1.00 82.94 118 GLU A N 1
ATOM 963 C CA . GLU A 1 118 ? 9.800 -1.477 -29.930 1.00 82.94 118 GLU A CA 1
ATOM 964 C C . GLU A 1 118 ? 9.635 -1.109 -31.410 1.00 82.94 118 GLU A C 1
ATOM 966 O O . GLU A 1 118 ? 10.493 -0.423 -31.956 1.00 82.94 118 GLU A O 1
ATOM 971 N N . ALA A 1 119 ? 8.521 -1.487 -32.045 1.00 80.19 119 ALA A N 1
ATOM 972 C CA . ALA A 1 119 ? 8.247 -1.147 -33.442 1.00 80.19 119 ALA A CA 1
ATOM 973 C C . ALA A 1 119 ? 8.084 0.366 -33.667 1.00 80.19 119 ALA A C 1
ATOM 975 O O . ALA A 1 119 ? 8.465 0.877 -34.719 1.00 80.19 119 ALA A O 1
ATOM 976 N N . LYS A 1 120 ? 7.550 1.093 -32.675 1.00 77.69 120 LYS A N 1
ATOM 977 C CA . LYS A 1 120 ? 7.412 2.558 -32.730 1.00 77.69 120 LYS A CA 1
ATOM 978 C C . LYS A 1 120 ? 8.689 3.320 -32.378 1.00 77.69 120 LYS A C 1
ATOM 980 O O . LYS A 1 120 ? 8.797 4.491 -32.731 1.00 77.69 120 LYS A O 1
ATOM 985 N N . ARG A 1 121 ? 9.675 2.686 -31.736 1.00 70.00 121 ARG A N 1
ATOM 986 C CA . ARG A 1 121 ? 11.015 3.268 -31.563 1.00 70.00 121 ARG A CA 1
ATOM 987 C C . ARG A 1 121 ? 11.807 3.111 -32.861 1.00 70.00 121 ARG A C 1
ATOM 989 O O . ARG A 1 121 ? 12.775 2.356 -32.926 1.00 70.00 121 ARG A O 1
ATOM 996 N N . VAL A 1 122 ? 11.398 3.832 -33.903 1.00 61.56 122 VAL A N 1
ATOM 997 C CA . VAL A 1 122 ? 12.287 4.101 -35.038 1.00 61.56 122 VAL A CA 1
ATOM 998 C C . VAL A 1 122 ? 13.517 4.824 -34.471 1.00 61.56 122 VAL A C 1
ATOM 1000 O O . VAL A 1 122 ? 13.354 5.785 -33.715 1.00 61.56 122 VAL A O 1
ATOM 1003 N N . PRO A 1 123 ? 14.745 4.352 -34.740 1.00 57.25 123 PRO A N 1
ATOM 1004 C CA . PRO A 1 123 ? 15.947 4.967 -34.200 1.00 57.25 123 PRO A CA 1
ATOM 1005 C C . PRO A 1 123 ? 16.190 6.311 -34.895 1.00 57.25 123 PRO A C 1
ATOM 1007 O O . PRO A 1 123 ? 16.892 6.381 -35.895 1.00 57.25 123 PRO A O 1
ATOM 1010 N N . GLN A 1 124 ? 15.646 7.389 -34.333 1.00 55.81 124 GLN A N 1
ATOM 1011 C CA . GLN A 1 124 ? 15.901 8.778 -34.744 1.00 55.81 124 GLN A CA 1
ATOM 1012 C C . GLN A 1 124 ? 17.302 9.279 -34.320 1.00 55.81 124 GLN A C 1
ATOM 1014 O O . GLN A 1 124 ? 17.550 10.473 -34.241 1.00 55.81 124 GLN A O 1
ATOM 1019 N N . TRP A 1 125 ? 18.238 8.380 -34.006 1.00 56.25 125 TRP A N 1
ATOM 1020 C CA . TRP A 1 125 ? 19.556 8.735 -33.462 1.00 56.25 125 TRP A CA 1
ATOM 1021 C C . TRP A 1 125 ? 20.700 8.579 -34.474 1.00 56.25 125 TRP A C 1
ATOM 1023 O O . TRP A 1 125 ? 21.858 8.691 -34.091 1.00 56.25 125 TRP A O 1
ATOM 1033 N N . VAL A 1 126 ? 20.410 8.302 -35.751 1.00 56.78 126 VAL A N 1
ATOM 1034 C CA . VAL A 1 126 ? 21.454 8.098 -36.781 1.00 56.78 126 VAL A CA 1
ATOM 1035 C C . VAL A 1 126 ? 21.775 9.377 -37.571 1.00 56.78 126 VAL A C 1
ATOM 1037 O O . VAL A 1 126 ? 22.765 9.411 -38.290 1.00 56.78 126 VAL A O 1
ATOM 1040 N N . GLU A 1 127 ? 21.028 10.468 -37.393 1.00 57.66 127 GLU A N 1
ATOM 1041 C CA . GLU A 1 127 ? 21.183 11.668 -38.234 1.00 57.66 127 GLU A CA 1
ATOM 1042 C C . GLU A 1 127 ? 21.939 12.844 -37.590 1.00 57.66 127 GLU A C 1
ATOM 1044 O O . GLU A 1 127 ? 21.961 13.928 -38.159 1.00 57.66 127 GLU A O 1
ATOM 1049 N N . LEU A 1 128 ? 22.594 12.655 -36.435 1.00 57.94 128 LEU A N 1
ATOM 1050 C CA . LEU A 1 128 ? 23.303 13.743 -35.735 1.00 57.94 128 LEU A CA 1
ATOM 1051 C C . LEU A 1 128 ? 24.809 13.501 -35.531 1.00 57.94 128 LEU A C 1
ATOM 1053 O O . LEU A 1 128 ? 25.387 13.959 -34.552 1.00 57.94 128 LEU A O 1
ATOM 1057 N N . VAL A 1 129 ? 25.454 12.759 -36.437 1.00 58.56 129 VAL A N 1
ATOM 1058 C CA . VAL A 1 129 ? 26.927 12.692 -36.524 1.00 58.56 129 VAL A CA 1
ATOM 1059 C C . VAL A 1 129 ? 27.342 12.769 -37.994 1.00 58.56 129 VAL A C 1
ATOM 1061 O O . VAL A 1 129 ? 27.921 11.844 -38.559 1.00 58.56 129 VAL A O 1
ATOM 1064 N N . LYS A 1 130 ? 26.972 13.865 -38.658 1.00 53.03 130 LYS A N 1
ATOM 1065 C CA . LYS A 1 130 ? 27.556 14.246 -39.948 1.00 53.03 130 LYS A CA 1
ATOM 1066 C C . LYS A 1 130 ? 27.633 15.765 -40.079 1.00 53.03 130 LYS A C 1
ATOM 1068 O O . LYS A 1 130 ? 27.182 16.316 -41.066 1.00 53.03 130 LYS A O 1
ATOM 1073 N N . ASP A 1 131 ? 28.189 16.418 -39.068 1.00 54.78 131 ASP A N 1
ATOM 1074 C CA . ASP A 1 131 ? 28.720 17.769 -39.222 1.00 54.78 131 ASP A CA 1
ATOM 1075 C C . ASP A 1 131 ? 29.742 18.021 -38.118 1.00 54.78 131 ASP A C 1
ATOM 1077 O O . ASP A 1 131 ? 29.394 18.469 -37.039 1.00 54.78 131 ASP A O 1
ATOM 1081 N N . GLU A 1 132 ? 30.988 17.624 -38.370 1.00 54.88 132 GLU A N 1
ATOM 1082 C CA . GLU A 1 132 ? 32.179 18.386 -37.984 1.00 54.88 132 GLU A CA 1
ATOM 1083 C C . GLU A 1 132 ? 33.356 17.857 -38.812 1.00 54.88 132 GLU A C 1
ATOM 1085 O O . GLU A 1 132 ? 33.773 16.706 -38.670 1.00 54.88 132 GLU A O 1
ATOM 1090 N N . GLY A 1 133 ? 33.881 18.702 -39.704 1.00 50.53 133 GLY A N 1
ATOM 1091 C CA . GLY A 1 133 ? 35.194 18.496 -40.310 1.00 50.53 133 GLY A CA 1
ATOM 1092 C C . GLY A 1 133 ? 35.293 18.833 -41.794 1.00 50.53 133 GLY A C 1
ATOM 1093 O O . GLY A 1 133 ? 35.446 17.928 -42.612 1.00 50.53 133 GLY A O 1
ATOM 1094 N N . HIS A 1 134 ? 35.311 20.125 -42.140 1.00 44.22 134 HIS A N 1
ATOM 1095 C CA . HIS A 1 134 ? 36.163 20.606 -43.234 1.00 44.22 134 HIS A CA 1
ATOM 1096 C C . HIS A 1 134 ? 36.746 21.995 -42.918 1.00 44.22 134 HIS A C 1
ATOM 1098 O O . HIS A 1 134 ? 35.984 22.899 -42.572 1.00 44.22 134 HIS A O 1
ATOM 1104 N N . PRO A 1 135 ? 38.074 22.187 -43.052 1.00 61.47 135 PRO A N 1
ATOM 1105 C CA . PRO A 1 135 ? 38.679 23.501 -43.242 1.00 61.47 135 PRO A CA 1
ATOM 1106 C C . PRO A 1 135 ? 38.460 23.977 -44.696 1.0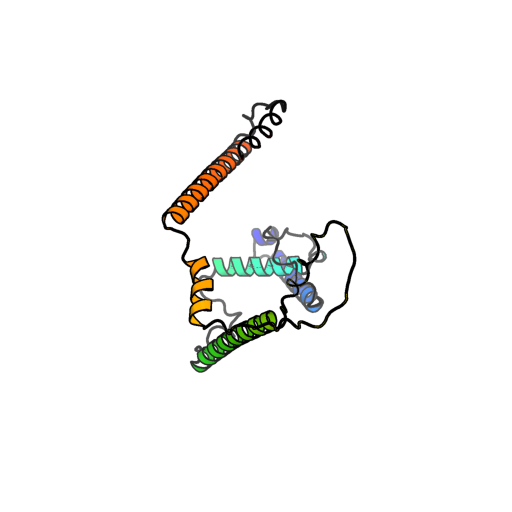0 61.47 135 PRO A C 1
ATOM 1108 O O . PRO A 1 135 ? 38.202 23.149 -45.577 1.00 61.47 135 PRO A O 1
ATOM 1111 N N . PRO A 1 136 ? 38.545 25.287 -44.982 1.00 58.06 136 PRO A N 1
ATOM 1112 C CA . PRO A 1 136 ? 38.294 25.806 -46.317 1.00 58.06 136 PRO A CA 1
ATOM 1113 C C . PRO A 1 136 ? 39.580 25.760 -47.147 1.00 58.06 136 PRO A C 1
ATOM 1115 O O . PRO A 1 136 ? 40.540 26.406 -46.758 1.00 58.06 136 PRO A O 1
ATOM 1118 N N . GLU A 1 137 ? 39.591 25.071 -48.295 1.00 48.44 137 GLU A N 1
ATOM 1119 C CA . GLU A 1 137 ? 40.216 25.620 -49.512 1.00 48.44 137 GLU A CA 1
ATOM 1120 C C . GLU A 1 137 ? 39.998 24.779 -50.784 1.00 48.44 137 GLU A C 1
ATOM 1122 O O . GLU A 1 137 ? 40.303 23.593 -50.854 1.00 48.44 137 GLU A O 1
ATOM 1127 N N . THR A 1 138 ? 39.604 25.502 -51.837 1.00 46.12 138 THR A N 1
ATOM 1128 C CA . THR A 1 138 ? 39.762 25.233 -53.282 1.00 46.12 138 THR A CA 1
ATOM 1129 C C . THR A 1 138 ? 38.850 24.230 -54.013 1.00 46.12 138 THR A C 1
ATOM 1131 O O . THR A 1 138 ? 39.018 23.018 -54.008 1.00 46.12 138 THR A O 1
ATOM 1134 N N . ALA A 1 139 ? 37.916 24.843 -54.748 1.00 53.47 139 ALA A N 1
ATOM 1135 C CA . ALA A 1 139 ? 37.258 24.463 -55.999 1.00 53.47 139 ALA A CA 1
ATOM 1136 C C . ALA A 1 139 ? 37.721 23.187 -56.740 1.00 53.47 139 ALA A C 1
ATOM 1138 O O . ALA A 1 139 ? 38.850 23.102 -57.215 1.00 53.47 139 ALA A O 1
ATOM 1139 N N . SER A 1 140 ? 36.773 22.295 -57.060 1.00 50.16 140 SER A N 1
ATOM 1140 C CA . SER A 1 140 ? 36.150 22.178 -58.400 1.00 50.16 140 SER A CA 1
ATOM 1141 C C . SER A 1 140 ? 35.488 20.802 -58.639 1.00 50.16 140 SER A C 1
ATOM 1143 O O . SER A 1 140 ? 35.970 19.773 -58.185 1.00 50.16 140 SER A O 1
ATOM 1145 N N . VAL A 1 141 ? 34.417 20.826 -59.449 1.00 58.97 141 VAL A N 1
ATOM 1146 C CA . VAL A 1 141 ? 33.728 19.715 -60.154 1.00 58.97 141 VAL A CA 1
ATOM 1147 C C . VAL A 1 141 ? 32.581 18.979 -59.414 1.00 58.97 141 VAL A C 1
ATOM 1149 O O . VAL A 1 141 ? 32.789 18.398 -58.352 1.00 58.97 141 VAL A O 1
ATOM 1152 N N . PRO A 1 142 ? 31.360 18.925 -60.002 1.00 57.91 142 PRO A N 1
ATOM 1153 C CA . PRO A 1 142 ? 30.236 18.151 -59.482 1.00 57.91 142 PRO A CA 1
ATOM 1154 C C . PRO A 1 142 ? 30.222 16.734 -60.080 1.00 57.91 142 PRO A C 1
ATOM 1156 O O . PRO A 1 142 ? 30.259 16.569 -61.300 1.00 57.91 142 PRO A O 1
ATOM 1159 N N . SER A 1 143 ? 30.106 15.691 -59.252 1.00 48.31 143 SER A N 1
ATOM 1160 C CA . SER A 1 143 ? 29.823 14.341 -59.755 1.00 48.31 143 SER A CA 1
ATOM 1161 C C . SER A 1 143 ? 29.045 13.476 -58.760 1.00 48.31 143 SER A C 1
ATOM 1163 O O . SER A 1 143 ? 29.574 13.050 -57.741 1.00 48.31 143 SER A O 1
ATOM 1165 N N . LYS A 1 144 ? 27.796 13.202 -59.159 1.00 47.38 144 LYS A N 1
ATOM 1166 C CA . LYS A 1 144 ? 27.038 11.938 -59.100 1.00 47.38 144 LYS A CA 1
ATOM 1167 C C . LYS A 1 144 ? 27.008 11.130 -57.796 1.00 47.38 144 LYS A C 1
ATOM 1169 O O . LYS A 1 144 ? 27.971 10.485 -57.405 1.00 47.38 144 LYS A O 1
ATOM 1174 N N . ASP A 1 145 ? 25.786 11.048 -57.268 1.00 53.81 145 ASP A N 1
ATOM 1175 C CA . ASP A 1 145 ? 25.094 9.811 -56.890 1.00 53.81 145 ASP A CA 1
ATOM 1176 C C . ASP A 1 145 ? 25.945 8.686 -56.286 1.00 53.81 145 ASP A C 1
ATOM 1178 O O . ASP A 1 145 ? 26.455 7.810 -56.984 1.00 53.81 145 ASP A O 1
ATOM 1182 N N . SER A 1 146 ? 25.936 8.589 -54.957 1.00 48.75 146 SER A N 1
ATOM 1183 C CA . SER A 1 146 ? 26.022 7.283 -54.304 1.00 48.75 146 SER A CA 1
ATOM 1184 C C . SER A 1 146 ? 24.997 7.193 -53.177 1.00 48.75 146 SER A C 1
ATOM 1186 O O . SER A 1 146 ? 25.166 7.680 -52.063 1.00 48.75 146 SER A O 1
ATOM 1188 N N . LYS A 1 147 ? 23.871 6.556 -53.511 1.00 44.88 147 LYS A N 1
ATOM 1189 C CA . LYS A 1 147 ? 22.914 6.011 -52.552 1.00 44.88 147 LYS A CA 1
ATOM 1190 C C . LYS A 1 147 ? 23.616 4.884 -51.798 1.00 44.88 147 LYS A C 1
ATOM 1192 O O . LYS A 1 147 ? 23.676 3.757 -52.288 1.00 44.88 147 LYS A O 1
ATOM 1197 N N . THR A 1 148 ? 24.160 5.172 -50.623 1.00 43.06 148 THR A N 1
ATOM 1198 C CA . THR A 1 148 ? 24.677 4.134 -49.730 1.00 43.06 148 THR A CA 1
ATOM 1199 C C . THR A 1 148 ? 23.484 3.384 -49.151 1.00 43.06 148 THR A C 1
ATOM 1201 O O . THR A 1 148 ? 22.832 3.835 -48.214 1.00 43.06 148 THR A O 1
ATOM 1204 N N . SER A 1 149 ? 23.144 2.256 -49.770 1.00 48.28 149 SER A N 1
ATOM 1205 C CA . SER A 1 149 ? 22.094 1.361 -49.301 1.00 48.28 149 SER A CA 1
ATOM 1206 C C . SER A 1 149 ? 22.408 0.897 -47.877 1.00 48.28 149 SER A C 1
ATOM 1208 O O . SER A 1 149 ? 23.420 0.224 -47.654 1.00 48.28 149 SER A O 1
ATOM 1210 N N . GLU A 1 150 ? 21.526 1.220 -46.930 1.00 50.28 150 GLU A N 1
ATOM 1211 C CA . GLU A 1 150 ? 21.463 0.595 -45.611 1.00 50.28 150 GLU A CA 1
ATOM 1212 C C . GLU A 1 150 ? 21.270 -0.919 -45.774 1.00 50.28 150 GLU A C 1
ATOM 1214 O O . GLU A 1 150 ? 20.159 -1.453 -45.782 1.00 50.28 150 GLU A O 1
ATOM 1219 N N . HIS A 1 151 ? 22.371 -1.654 -45.884 1.00 47.62 151 HIS A N 1
ATOM 1220 C CA . HIS A 1 151 ? 22.356 -3.093 -45.707 1.00 47.62 151 HIS A CA 1
ATOM 1221 C C . HIS A 1 151 ? 22.132 -3.368 -44.213 1.00 47.62 151 HIS A C 1
ATOM 1223 O O . HIS A 1 151 ? 23.078 -3.568 -43.447 1.00 47.62 151 HIS A O 1
ATOM 1229 N N . ARG A 1 152 ? 20.861 -3.399 -43.785 1.00 55.78 152 ARG A N 1
ATOM 1230 C CA . ARG A 1 152 ? 20.441 -4.048 -42.535 1.00 55.78 152 ARG A CA 1
ATOM 1231 C C . ARG A 1 152 ? 20.774 -5.532 -42.651 1.00 55.78 152 ARG A C 1
ATOM 1233 O O . ARG A 1 152 ? 19.945 -6.354 -43.031 1.00 55.78 152 ARG A O 1
ATOM 1240 N N . LYS A 1 153 ? 22.032 -5.872 -42.366 1.00 60.44 153 LYS A N 1
ATOM 1241 C CA . LYS A 1 153 ? 22.492 -7.252 -42.249 1.00 60.44 153 LYS A CA 1
ATOM 1242 C C . LYS A 1 153 ? 21.616 -7.904 -41.192 1.00 60.44 153 LYS A C 1
ATOM 1244 O O . LYS A 1 153 ? 21.623 -7.496 -40.033 1.00 60.44 153 LYS A O 1
ATOM 1249 N N . HIS A 1 154 ? 20.830 -8.880 -41.625 1.00 58.94 154 HIS A N 1
ATOM 1250 C CA . HIS A 1 154 ? 19.996 -9.714 -40.782 1.00 58.94 154 HIS A CA 1
ATOM 1251 C C . HIS A 1 154 ? 20.917 -10.394 -39.758 1.00 58.94 154 HIS A C 1
ATOM 1253 O O . HIS A 1 154 ? 21.548 -11.409 -40.050 1.00 58.94 154 HIS A O 1
ATOM 1259 N N . MET A 1 155 ? 21.107 -9.778 -38.584 1.00 60.47 155 MET A N 1
ATOM 1260 C CA . MET A 1 155 ? 21.965 -10.352 -37.556 1.00 60.47 155 MET A CA 1
ATOM 1261 C C . MET A 1 155 ? 21.337 -11.679 -37.152 1.00 60.47 155 MET A C 1
ATOM 1263 O O . MET A 1 155 ? 20.220 -11.720 -36.637 1.00 60.47 155 MET A O 1
ATOM 1267 N N . ASN A 1 156 ? 22.045 -12.776 -37.417 1.00 76.06 156 ASN A N 1
ATOM 1268 C CA . ASN A 1 156 ? 21.594 -14.110 -37.047 1.00 76.06 156 ASN A CA 1
ATOM 1269 C C . ASN A 1 156 ? 21.149 -14.108 -35.578 1.00 76.06 156 ASN A C 1
ATOM 1271 O O . ASN A 1 156 ? 21.880 -13.605 -34.723 1.00 76.06 156 ASN A O 1
ATOM 1275 N N . LYS A 1 157 ? 19.983 -14.698 -35.264 1.00 77.56 157 LYS A N 1
ATOM 1276 C CA . LYS A 1 157 ? 19.424 -14.777 -33.892 1.00 77.56 157 LYS A CA 1
ATOM 1277 C C . LYS A 1 157 ? 20.475 -15.160 -32.835 1.00 77.56 157 LYS A C 1
ATOM 1279 O O . LYS A 1 157 ? 20.435 -14.666 -31.713 1.00 77.56 157 LYS A O 1
ATOM 1284 N N . LYS A 1 158 ? 21.454 -15.996 -33.209 1.00 77.38 158 LYS A N 1
ATOM 1285 C CA . LYS A 1 158 ? 22.600 -16.384 -32.368 1.00 77.38 158 LYS A CA 1
ATOM 1286 C C . LYS A 1 158 ? 23.533 -15.216 -32.007 1.00 77.38 158 LYS A C 1
ATOM 1288 O O . LYS A 1 158 ? 23.979 -15.141 -30.869 1.00 77.38 158 LYS A O 1
ATOM 1293 N N . SER A 1 159 ? 23.836 -14.317 -32.942 1.00 76.88 159 SER A N 1
ATOM 1294 C CA . SER A 1 159 ? 24.652 -13.117 -32.700 1.00 76.88 159 SER A CA 1
ATOM 1295 C C . SER A 1 159 ? 23.924 -12.129 -31.783 1.00 76.88 159 SER A C 1
ATOM 1297 O O . SER A 1 159 ? 24.512 -11.640 -30.818 1.00 76.88 159 SER A O 1
ATOM 1299 N N . TRP A 1 160 ? 22.623 -11.933 -32.008 1.00 79.56 160 TRP A N 1
ATOM 1300 C CA . TRP A 1 160 ? 21.789 -11.079 -31.162 1.00 79.56 160 TRP A CA 1
ATOM 1301 C C . TRP A 1 160 ? 21.688 -11.605 -29.721 1.00 79.56 160 TRP A C 1
ATOM 1303 O O . TRP A 1 160 ? 21.897 -10.845 -28.773 1.00 79.56 160 TRP A O 1
ATOM 1313 N N . MET A 1 161 ? 21.469 -12.916 -29.543 1.00 75.69 161 MET A N 1
ATOM 1314 C CA . MET A 1 161 ? 21.463 -13.534 -28.210 1.00 75.69 161 MET A CA 1
ATOM 1315 C C . MET A 1 161 ? 22.813 -13.394 -27.507 1.00 75.69 161 MET A C 1
ATOM 1317 O O . MET A 1 161 ? 22.849 -13.019 -26.338 1.00 75.69 161 MET A O 1
ATOM 1321 N N . ARG A 1 162 ? 23.934 -13.607 -28.209 1.00 77.12 162 ARG A N 1
ATOM 1322 C CA . ARG A 1 162 ? 25.266 -13.410 -27.613 1.00 77.12 162 ARG A CA 1
ATOM 1323 C C . ARG A 1 162 ? 25.484 -11.963 -27.172 1.00 77.12 162 ARG A C 1
ATOM 1325 O O . ARG A 1 162 ? 26.030 -11.752 -26.099 1.00 77.12 162 ARG A O 1
ATOM 1332 N N . HIS A 1 163 ? 25.023 -10.975 -27.937 1.00 75.44 163 HIS A N 1
ATOM 1333 C CA . HIS A 1 163 ? 25.168 -9.565 -27.568 1.00 75.44 163 HIS A CA 1
ATOM 1334 C C . HIS A 1 163 ? 24.328 -9.186 -26.332 1.00 75.44 163 HIS A C 1
ATOM 1336 O O . HIS A 1 163 ? 24.830 -8.518 -25.428 1.00 75.44 163 HIS A O 1
ATOM 1342 N N . LYS A 1 164 ? 23.077 -9.659 -26.248 1.00 71.62 164 LYS A N 1
ATOM 1343 C CA . LYS A 1 164 ? 22.183 -9.403 -25.102 1.00 71.62 164 LYS A CA 1
ATOM 1344 C C . LYS A 1 164 ? 22.610 -10.153 -23.836 1.00 71.62 164 LYS A C 1
ATOM 1346 O O . LYS A 1 164 ? 22.653 -9.548 -22.768 1.00 71.62 164 LYS A O 1
ATOM 1351 N N . CYS A 1 165 ? 22.979 -11.430 -23.942 1.00 69.50 165 CYS A N 1
ATOM 1352 C CA . CYS A 1 165 ? 23.407 -12.231 -22.791 1.00 69.50 165 CYS A CA 1
ATOM 1353 C C . CYS A 1 165 ? 24.783 -11.806 -22.255 1.00 69.50 165 CYS A C 1
ATOM 1355 O O . CYS A 1 165 ? 25.032 -11.940 -21.061 1.00 69.50 165 CYS A O 1
ATOM 1357 N N . ARG A 1 166 ? 25.658 -11.212 -23.081 1.00 65.75 166 ARG A N 1
ATOM 1358 C CA . ARG A 1 166 ? 26.973 -10.725 -22.629 1.00 65.75 166 ARG A CA 1
ATOM 1359 C C . ARG A 1 166 ? 26.882 -9.584 -21.610 1.00 65.75 166 ARG A C 1
ATOM 1361 O O . ARG A 1 166 ? 27.764 -9.475 -20.780 1.00 65.75 166 ARG A O 1
ATOM 1368 N N . ARG A 1 167 ? 25.820 -8.769 -21.601 1.00 59.53 167 ARG A N 1
ATOM 1369 C CA . ARG A 1 167 ? 25.634 -7.751 -20.543 1.00 59.53 167 ARG A CA 1
ATOM 1370 C C . ARG A 1 167 ? 25.118 -8.318 -19.219 1.00 59.53 167 ARG A C 1
ATOM 1372 O O . ARG A 1 167 ? 25.272 -7.663 -18.203 1.00 59.53 167 ARG A O 1
ATOM 1379 N N . VAL A 1 168 ? 24.506 -9.502 -19.233 1.00 60.28 168 VAL A N 1
ATOM 1380 C CA . VAL A 1 168 ? 23.924 -10.127 -18.031 1.00 60.28 168 VAL A CA 1
ATOM 1381 C C . VAL A 1 168 ? 24.918 -11.078 -17.356 1.00 60.28 168 VAL A C 1
ATOM 1383 O O . VAL A 1 168 ? 24.885 -11.233 -16.144 1.00 60.28 168 VAL A O 1
ATOM 1386 N N . PHE A 1 169 ? 25.835 -11.673 -18.126 1.00 56.81 169 PHE A N 1
ATOM 1387 C CA . PHE A 1 169 ? 26.820 -12.645 -17.633 1.00 56.81 169 PHE A CA 1
ATOM 1388 C C . PHE A 1 169 ? 28.250 -12.097 -17.490 1.00 56.81 169 PHE A C 1
ATOM 1390 O O . PHE A 1 169 ? 29.163 -12.862 -17.198 1.00 56.81 169 PHE A O 1
ATOM 1397 N N . VAL A 1 170 ? 28.472 -10.794 -17.692 1.00 55.28 170 VAL A N 1
ATOM 1398 C CA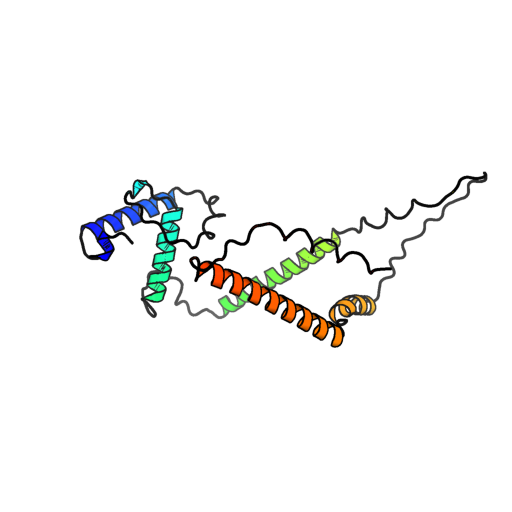 . VAL A 1 170 ? 29.784 -10.148 -17.486 1.00 55.28 170 VAL A CA 1
ATOM 1399 C C . VAL A 1 170 ? 29.706 -9.243 -16.262 1.00 55.28 170 VAL A C 1
ATOM 1401 O O . VAL A 1 170 ? 29.913 -8.041 -16.351 1.00 55.28 170 VAL A O 1
ATOM 1404 N N . HIS A 1 171 ? 29.356 -9.819 -15.117 1.00 61.19 171 HIS A N 1
ATOM 1405 C CA . HIS A 1 171 ? 30.004 -9.396 -13.883 1.00 61.19 171 HIS A CA 1
ATOM 1406 C C . HIS A 1 171 ? 30.887 -10.562 -13.489 1.00 61.19 171 HIS A C 1
ATOM 1408 O O . HIS A 1 171 ? 30.383 -11.631 -13.136 1.00 61.19 171 HIS A O 1
ATOM 1414 N N . SER A 1 172 ? 32.199 -10.404 -13.669 1.00 75.75 172 SER A N 1
ATOM 1415 C CA . SER A 1 172 ? 33.143 -11.397 -13.168 1.00 75.75 172 SER A CA 1
ATOM 1416 C C . SER A 1 172 ? 32.890 -11.577 -11.673 1.00 75.75 172 SER A C 1
ATOM 1418 O O . SER A 1 172 ? 32.454 -10.654 -10.983 1.00 75.75 172 SER A O 1
ATOM 1420 N N . GLU A 1 173 ? 33.146 -12.768 -11.146 1.00 83.56 173 GLU A N 1
ATOM 1421 C CA . GLU A 1 173 ? 32.948 -13.052 -9.720 1.00 83.56 173 GLU A CA 1
ATOM 1422 C C . GLU A 1 173 ? 33.649 -12.010 -8.821 1.00 83.56 173 GLU A C 1
ATOM 1424 O O . GLU A 1 173 ? 33.134 -11.619 -7.775 1.00 83.56 173 GLU A O 1
ATOM 1429 N N . THR A 1 174 ? 34.767 -11.459 -9.303 1.00 85.81 174 THR A N 1
ATOM 1430 C CA . THR A 1 174 ? 35.503 -10.349 -8.690 1.00 85.81 174 THR A CA 1
ATOM 1431 C C . THR A 1 174 ? 34.726 -9.026 -8.644 1.00 85.81 174 THR A C 1
ATOM 1433 O O . THR A 1 174 ? 34.769 -8.345 -7.620 1.00 85.81 174 THR A O 1
ATOM 1436 N N . GLU A 1 175 ? 33.971 -8.664 -9.687 1.00 85.38 175 GLU A N 1
ATOM 1437 C CA . GLU A 1 175 ? 33.111 -7.469 -9.695 1.00 85.38 175 GLU A CA 1
ATOM 1438 C C . GLU A 1 175 ? 31.943 -7.623 -8.716 1.00 85.38 175 GLU A C 1
ATOM 1440 O O . GLU A 1 175 ? 31.637 -6.695 -7.963 1.00 85.38 175 GLU A O 1
ATOM 1445 N N . LEU A 1 176 ? 31.342 -8.818 -8.648 1.00 87.31 176 LEU A N 1
ATOM 1446 C CA . LEU A 1 176 ? 30.296 -9.121 -7.666 1.00 87.31 176 LEU A CA 1
ATOM 1447 C C . LEU A 1 176 ? 30.823 -9.021 -6.230 1.00 87.31 176 LEU A C 1
ATOM 1449 O O . LEU A 1 176 ? 30.151 -8.454 -5.365 1.00 87.31 176 LEU A O 1
ATOM 1453 N N . GLN A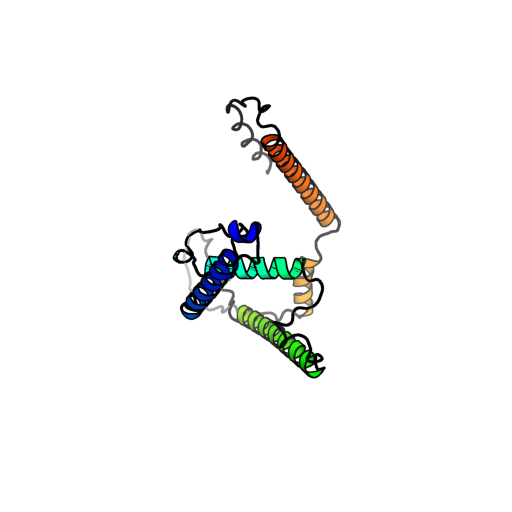 1 177 ? 32.029 -9.525 -5.964 1.00 92.00 177 GLN A N 1
ATOM 1454 C CA . GLN A 1 177 ? 32.665 -9.383 -4.653 1.00 92.00 177 GLN A CA 1
ATOM 1455 C C . GLN A 1 177 ? 32.970 -7.918 -4.319 1.00 92.00 177 GLN A C 1
ATOM 1457 O O . GLN A 1 177 ? 32.712 -7.476 -3.198 1.00 92.00 177 GLN A O 1
ATOM 1462 N N . GLN A 1 178 ? 33.469 -7.139 -5.281 1.00 92.94 178 GLN A N 1
ATOM 1463 C CA . GLN A 1 178 ? 33.736 -5.716 -5.077 1.00 92.94 178 GLN A CA 1
ATOM 1464 C C . GLN A 1 178 ? 32.446 -4.933 -4.799 1.00 92.94 178 GLN A C 1
ATOM 1466 O O . GLN A 1 178 ? 32.421 -4.055 -3.933 1.00 92.94 178 GLN A O 1
ATOM 1471 N N . GLN A 1 179 ? 31.357 -5.273 -5.488 1.00 90.75 179 GLN A N 1
ATOM 1472 C CA . GLN A 1 179 ? 30.051 -4.666 -5.263 1.00 90.75 179 GLN A CA 1
ATOM 1473 C C . GLN A 1 179 ? 29.485 -5.019 -3.881 1.00 90.75 179 GLN A C 1
ATOM 1475 O O . GLN A 1 179 ? 28.961 -4.132 -3.207 1.00 90.75 179 GLN A O 1
ATOM 1480 N N . ARG A 1 180 ? 29.647 -6.269 -3.420 1.00 95.00 180 ARG A N 1
ATOM 1481 C CA . ARG A 1 180 ? 29.282 -6.672 -2.049 1.00 95.00 180 ARG A CA 1
ATOM 1482 C C . ARG A 1 180 ? 30.045 -5.862 -1.003 1.00 95.00 180 ARG A C 1
ATOM 1484 O O . ARG A 1 180 ? 29.404 -5.258 -0.152 1.00 95.00 180 ARG A O 1
ATOM 1491 N N . ARG A 1 181 ? 31.371 -5.725 -1.140 1.00 96.69 181 ARG A N 1
ATOM 1492 C CA . ARG A 1 181 ? 32.185 -4.901 -0.221 1.00 96.69 181 ARG A CA 1
ATOM 1493 C C . ARG A 1 181 ? 31.726 -3.440 -0.180 1.00 96.69 181 ARG A C 1
ATOM 1495 O O . ARG A 1 181 ? 31.596 -2.873 0.898 1.00 96.69 181 ARG A O 1
ATOM 1502 N N . ARG A 1 182 ? 31.421 -2.837 -1.339 1.00 96.06 182 ARG A N 1
ATOM 1503 C CA . ARG A 1 182 ? 30.885 -1.461 -1.402 1.00 96.06 182 ARG A CA 1
ATOM 1504 C C . ARG A 1 182 ? 29.515 -1.333 -0.735 1.00 96.06 182 ARG A C 1
ATOM 1506 O O . ARG A 1 182 ? 29.224 -0.294 -0.147 1.00 96.06 182 ARG A O 1
ATOM 1513 N N . ASN A 1 183 ? 28.661 -2.347 -0.852 1.00 96.12 183 ASN A N 1
ATOM 1514 C CA . ASN A 1 183 ? 27.358 -2.349 -0.192 1.00 96.12 183 ASN A CA 1
ATOM 1515 C C . ASN A 1 183 ? 27.507 -2.480 1.330 1.00 96.12 183 ASN A C 1
ATOM 1517 O O . ASN A 1 183 ? 26.905 -1.685 2.045 1.00 96.12 183 ASN A O 1
ATOM 1521 N N . GLU A 1 184 ? 28.365 -3.383 1.812 1.00 98.06 184 GLU A N 1
ATOM 1522 C CA . GLU A 1 184 ? 28.671 -3.541 3.244 1.00 98.06 184 GLU A CA 1
ATOM 1523 C C . GLU A 1 184 ? 29.242 -2.251 3.852 1.00 98.06 184 GLU A C 1
ATOM 1525 O O . GLU A 1 184 ? 28.853 -1.838 4.943 1.00 98.06 184 GLU A O 1
ATOM 1530 N N . GLU A 1 185 ? 30.128 -1.555 3.136 1.00 97.56 185 GLU A N 1
ATOM 1531 C CA . GLU A 1 185 ? 30.672 -0.269 3.582 1.00 97.56 185 GLU A CA 1
ATOM 1532 C C . GLU A 1 185 ? 29.582 0.810 3.688 1.00 97.56 185 GLU A C 1
ATOM 1534 O O . GLU A 1 185 ? 29.503 1.540 4.680 1.00 97.56 185 GLU A O 1
ATOM 1539 N N . ARG A 1 186 ? 28.682 0.880 2.699 1.00 96.69 186 ARG A N 1
ATOM 1540 C CA . ARG A 1 186 ? 27.530 1.796 2.728 1.00 96.69 186 ARG A CA 1
ATOM 1541 C C . ARG A 1 186 ? 26.578 1.480 3.877 1.00 96.69 186 ARG A C 1
ATOM 1543 O O . ARG A 1 186 ? 26.048 2.415 4.481 1.00 96.69 186 ARG A O 1
ATOM 1550 N N . GLU A 1 187 ? 26.362 0.203 4.180 1.00 96.88 187 GLU A N 1
ATOM 1551 C CA . GLU A 1 187 ? 25.549 -0.226 5.319 1.00 96.88 187 GLU A CA 1
ATOM 1552 C C . GLU A 1 187 ? 26.184 0.195 6.642 1.00 96.88 187 GLU A C 1
ATOM 1554 O O . GLU A 1 187 ? 25.511 0.868 7.423 1.00 96.88 187 GLU A O 1
ATOM 1559 N N . ARG A 1 188 ? 27.490 -0.024 6.840 1.00 97.75 188 ARG A N 1
ATOM 1560 C CA . ARG A 1 188 ? 28.205 0.451 8.043 1.00 97.75 188 ARG A CA 1
ATOM 1561 C C . ARG A 1 188 ? 28.094 1.964 8.231 1.00 97.75 188 ARG A C 1
ATOM 1563 O O . ARG A 1 188 ? 27.825 2.441 9.333 1.00 97.75 188 ARG A O 1
ATOM 1570 N N . VAL A 1 189 ? 28.240 2.744 7.155 1.00 96.56 189 VAL A N 1
ATOM 1571 C CA . VAL A 1 189 ? 28.064 4.209 7.209 1.00 96.56 189 VAL A CA 1
ATOM 1572 C C . VAL A 1 189 ? 26.622 4.582 7.575 1.00 96.56 189 VAL A C 1
ATOM 1574 O O . VAL A 1 189 ? 26.391 5.533 8.331 1.00 96.56 189 VAL A O 1
ATOM 1577 N N . ARG A 1 190 ? 25.632 3.849 7.057 1.00 96.25 190 ARG A N 1
ATOM 1578 C CA . ARG A 1 190 ? 24.212 4.075 7.356 1.00 96.25 190 ARG A CA 1
ATOM 1579 C C . ARG A 1 190 ? 23.874 3.730 8.804 1.00 96.25 190 ARG A C 1
ATOM 1581 O O . ARG A 1 190 ? 23.148 4.494 9.443 1.00 96.25 190 ARG A O 1
ATOM 1588 N N . GLU A 1 191 ? 24.411 2.634 9.323 1.00 97.25 191 GLU A N 1
ATOM 1589 C CA . GLU A 1 191 ? 24.258 2.213 10.716 1.00 97.25 191 GLU A CA 1
ATOM 1590 C C . GLU A 1 191 ? 24.895 3.227 11.663 1.00 97.25 191 GLU A C 1
ATOM 1592 O O . GLU A 1 191 ? 24.220 3.707 12.571 1.00 97.25 191 GLU A O 1
ATOM 1597 N N . ALA A 1 192 ? 26.124 3.673 11.385 1.00 96.44 192 ALA A N 1
ATOM 1598 C CA . ALA A 1 192 ? 26.797 4.701 12.180 1.00 96.44 192 ALA A CA 1
ATOM 1599 C C . ALA A 1 192 ? 26.004 6.021 12.214 1.00 96.44 192 ALA A C 1
ATOM 1601 O O . ALA A 1 192 ? 25.831 6.629 13.272 1.00 96.44 192 ALA A O 1
ATOM 1602 N N . ARG A 1 193 ? 25.453 6.465 11.073 1.00 96.12 193 ARG A N 1
ATOM 1603 C CA . ARG A 1 193 ? 24.575 7.653 11.029 1.00 96.12 193 ARG A CA 1
ATOM 1604 C C . ARG A 1 193 ? 23.288 7.446 11.818 1.00 96.12 193 ARG A C 1
ATOM 1606 O O . ARG A 1 193 ? 22.814 8.382 12.459 1.00 96.12 193 ARG A O 1
ATOM 1613 N N . THR A 1 194 ? 22.716 6.249 11.753 1.00 96.19 194 THR A N 1
ATOM 1614 C CA . THR A 1 194 ? 21.505 5.903 12.503 1.00 96.19 194 THR A CA 1
ATOM 1615 C C . THR A 1 194 ? 21.784 5.912 14.003 1.00 96.19 194 THR A C 1
ATOM 1617 O O . THR A 1 194 ? 21.049 6.570 14.732 1.00 96.19 194 THR A O 1
ATOM 1620 N N . GLN A 1 195 ? 22.881 5.303 14.458 1.00 95.44 195 GLN A N 1
ATOM 1621 C CA . GLN A 1 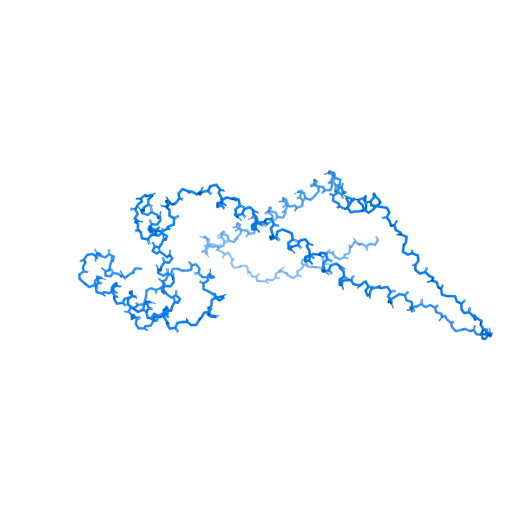195 ? 23.287 5.316 15.866 1.00 95.44 195 GLN A CA 1
ATOM 1622 C C . GLN A 1 195 ? 23.540 6.735 16.383 1.00 95.44 195 GLN A C 1
ATOM 1624 O O . GLN A 1 195 ? 23.030 7.085 17.443 1.00 95.44 195 GLN A O 1
ATOM 1629 N N . ARG A 1 196 ? 24.223 7.593 15.609 1.00 92.62 196 ARG A N 1
ATOM 1630 C CA . ARG A 1 196 ? 24.405 9.014 15.965 1.00 92.62 196 ARG A CA 1
ATOM 1631 C C . ARG A 1 196 ? 23.076 9.742 16.137 1.00 92.62 196 ARG A C 1
ATOM 1633 O O . ARG A 1 196 ? 22.912 10.510 17.079 1.00 92.62 196 ARG A O 1
ATOM 1640 N N . LYS A 1 197 ? 22.119 9.504 15.233 1.00 93.62 197 LYS A N 1
ATOM 1641 C CA . LYS A 1 197 ? 20.773 10.072 15.365 1.00 93.62 197 LYS A CA 1
ATOM 1642 C C . LYS A 1 197 ? 20.103 9.559 16.631 1.00 93.62 197 LYS A C 1
ATOM 1644 O O . LYS A 1 197 ? 19.604 10.381 17.381 1.00 93.62 197 LYS A O 1
ATOM 1649 N N . VAL A 1 198 ? 20.119 8.248 16.875 1.00 93.69 198 VAL A N 1
ATOM 1650 C CA . VAL A 1 198 ? 19.539 7.652 18.086 1.00 93.69 198 VAL A CA 1
ATOM 1651 C C . VAL A 1 198 ? 20.145 8.301 19.327 1.00 93.69 198 VAL A C 1
ATOM 1653 O O . VAL A 1 198 ? 19.392 8.910 20.067 1.00 93.69 198 VAL A O 1
ATOM 1656 N N . MET A 1 199 ? 21.472 8.315 19.487 1.00 91.06 199 MET A N 1
ATOM 1657 C CA . MET A 1 199 ? 22.144 8.961 20.628 1.00 91.06 199 MET A CA 1
ATOM 1658 C C . MET A 1 199 ? 21.718 10.424 20.819 1.00 91.06 199 MET A C 1
ATOM 1660 O O . MET A 1 199 ? 21.403 10.823 21.937 1.00 91.06 199 MET A O 1
ATOM 1664 N N . LYS A 1 200 ? 21.617 11.196 19.727 1.00 90.56 200 LYS A N 1
ATOM 1665 C CA . LYS A 1 200 ? 21.142 12.589 19.761 1.00 90.56 200 LYS A CA 1
ATOM 1666 C C . LYS A 1 200 ? 19.705 12.721 20.285 1.00 90.56 200 LYS A C 1
ATOM 1668 O O . LYS A 1 200 ? 19.387 13.717 20.924 1.00 90.56 200 LYS A O 1
ATOM 1673 N N . TRP A 1 201 ? 18.836 11.750 20.003 1.00 85.19 201 TRP A N 1
ATOM 1674 C CA . TRP A 1 201 ? 17.454 11.741 20.494 1.00 85.19 201 TRP A CA 1
ATOM 1675 C C . TRP A 1 201 ? 17.328 11.173 21.911 1.00 85.19 201 TRP A C 1
ATOM 1677 O O . TRP A 1 201 ? 16.457 11.620 22.652 1.00 85.19 201 TRP A O 1
ATOM 1687 N N . THR A 1 202 ? 18.163 10.203 22.298 1.00 90.69 202 THR A N 1
ATOM 1688 C CA . THR A 1 202 ? 18.060 9.541 23.607 1.00 90.69 202 THR A CA 1
ATOM 1689 C C . THR A 1 202 ? 18.707 10.343 24.732 1.00 90.69 202 THR A C 1
ATOM 1691 O O . THR A 1 202 ? 18.243 10.255 25.868 1.00 90.69 202 THR A O 1
ATOM 1694 N N . HIS A 1 203 ? 19.771 11.106 24.455 1.00 88.06 203 HIS A N 1
ATOM 1695 C CA . HIS A 1 203 ? 20.510 11.884 25.463 1.00 88.06 203 HIS A CA 1
ATOM 1696 C C . HIS A 1 203 ? 20.583 13.374 25.083 1.00 88.06 203 HIS A C 1
ATOM 1698 O O . HIS A 1 203 ? 21.665 13.906 24.839 1.00 88.06 203 HIS A O 1
ATOM 1704 N N . PRO A 1 204 ? 19.437 14.079 25.012 1.00 71.69 204 PRO A N 1
ATOM 1705 C CA . PRO A 1 204 ? 19.405 15.491 24.633 1.00 71.69 204 PRO A CA 1
ATOM 1706 C C . PRO A 1 204 ? 20.094 16.411 25.654 1.00 71.69 204 PRO A C 1
ATOM 1708 O O . PRO A 1 204 ? 20.496 17.513 25.294 1.00 71.69 204 PRO A O 1
ATOM 1711 N N . SER A 1 205 ? 20.243 15.964 26.905 1.00 75.94 205 SER A N 1
ATOM 1712 C CA . SER A 1 205 ? 20.862 16.731 27.995 1.00 75.94 205 SER A CA 1
ATOM 1713 C C . SER A 1 205 ? 22.394 16.714 27.986 1.00 75.94 205 SER A C 1
ATOM 1715 O O . SER A 1 205 ? 22.989 17.591 28.602 1.00 75.94 205 SER A O 1
ATOM 1717 N N . ASP A 1 206 ? 23.019 15.780 27.259 1.00 64.00 206 ASP A N 1
ATOM 1718 C CA . ASP A 1 206 ? 24.480 15.615 27.219 1.00 64.00 206 ASP A CA 1
ATOM 1719 C C . ASP A 1 206 ? 25.109 16.154 25.929 1.00 64.00 206 ASP A C 1
ATOM 1721 O O . ASP A 1 206 ? 26.294 15.939 25.696 1.00 64.00 206 ASP A O 1
ATOM 1725 N N . ILE A 1 207 ? 24.338 16.826 25.063 1.00 65.00 207 ILE A N 1
ATOM 1726 C CA . ILE A 1 207 ? 24.850 17.377 23.803 1.00 65.00 207 ILE A CA 1
ATOM 1727 C C . ILE A 1 207 ? 25.769 18.560 24.144 1.00 65.00 207 ILE A C 1
ATOM 1729 O O . ILE A 1 207 ? 25.256 19.619 24.525 1.00 65.00 207 ILE A O 1
ATOM 1733 N N . PRO A 1 208 ? 27.104 18.445 23.987 1.00 58.97 208 PRO A N 1
ATOM 1734 C CA . PRO A 1 208 ? 27.967 19.614 24.053 1.00 58.97 208 PRO A CA 1
ATOM 1735 C C . PRO A 1 208 ? 27.512 20.545 22.928 1.00 58.97 208 PRO A C 1
ATOM 1737 O O . PRO A 1 208 ? 27.273 20.079 21.812 1.00 58.97 208 PRO A O 1
ATOM 1740 N N . GLN A 1 209 ? 27.339 21.840 23.202 1.00 61.19 209 GLN A N 1
ATOM 1741 C CA . GLN A 1 209 ? 27.100 22.818 22.142 1.00 61.19 209 GLN A CA 1
ATOM 1742 C C . GLN A 1 209 ? 28.283 22.765 21.165 1.00 61.19 209 GLN A C 1
ATOM 1744 O O . GLN A 1 209 ? 29.325 23.363 21.412 1.00 61.19 209 GLN A O 1
ATOM 1749 N N . GLU A 1 210 ? 28.144 22.014 20.072 1.00 59.00 210 GLU A N 1
ATOM 1750 C CA . GLU A 1 210 ? 29.083 22.063 18.958 1.00 59.00 210 GLU A CA 1
ATOM 1751 C C . GLU A 1 210 ? 28.938 23.443 18.313 1.00 59.00 210 GLU A C 1
ATOM 1753 O O . GLU A 1 210 ? 27.978 23.728 17.592 1.00 59.00 210 GLU A O 1
ATOM 1758 N N . THR A 1 211 ? 29.880 24.327 18.637 1.00 53.09 211 THR A N 1
ATOM 1759 C CA . THR A 1 211 ? 30.072 25.617 17.981 1.00 53.09 211 THR A CA 1
ATOM 1760 C C . THR A 1 211 ? 30.220 25.368 16.469 1.00 53.09 211 THR A C 1
ATOM 1762 O O . THR A 1 211 ? 31.054 24.552 16.078 1.00 53.09 211 THR A O 1
ATOM 1765 N N . PRO A 1 212 ? 29.425 26.013 15.595 1.00 51.72 212 PRO A N 1
ATOM 1766 C CA . PRO A 1 212 ? 29.280 25.647 14.177 1.00 51.72 212 PRO A CA 1
ATOM 1767 C C . PRO A 1 212 ? 30.492 25.947 13.263 1.00 51.72 212 PRO A C 1
ATOM 1769 O O . PRO A 1 212 ? 30.323 26.144 12.060 1.00 51.72 212 PRO A O 1
ATOM 1772 N N . GLU A 1 213 ? 31.723 25.979 13.773 1.00 51.50 213 GLU A N 1
ATOM 1773 C CA . GLU A 1 213 ? 32.840 26.636 13.081 1.00 51.50 213 GLU A CA 1
ATOM 1774 C C . GLU A 1 213 ? 33.682 25.762 12.127 1.00 51.50 213 GLU A C 1
ATOM 1776 O O . GLU A 1 213 ? 34.620 26.280 11.534 1.00 51.50 213 GLU A O 1
ATOM 1781 N N . GLN A 1 214 ? 33.391 24.471 11.899 1.00 52.38 214 GLN A N 1
ATOM 1782 C CA . GLN A 1 214 ? 34.360 23.612 11.174 1.00 52.38 214 GLN A CA 1
ATOM 1783 C C . GLN A 1 214 ? 33.852 22.673 10.068 1.00 52.38 214 GLN A C 1
ATOM 1785 O O . GLN A 1 214 ? 34.631 21.890 9.532 1.00 52.38 214 GLN A O 1
ATOM 1790 N N . THR A 1 215 ? 32.604 22.778 9.604 1.00 51.94 215 THR A N 1
ATOM 1791 C CA . THR A 1 215 ? 32.103 21.886 8.527 1.00 51.94 215 THR A CA 1
ATOM 1792 C C . THR A 1 215 ? 32.437 22.293 7.081 1.00 51.94 215 THR A C 1
ATOM 1794 O O . THR A 1 215 ? 31.990 21.613 6.159 1.00 51.94 215 THR A O 1
ATOM 1797 N N . HIS A 1 216 ? 33.211 23.357 6.835 1.00 51.12 216 HIS A N 1
ATOM 1798 C CA . HIS A 1 216 ? 33.512 23.801 5.459 1.00 51.12 216 HIS A CA 1
ATOM 1799 C C . HIS A 1 216 ? 34.837 23.256 4.878 1.00 51.12 216 HIS A C 1
ATOM 1801 O O . HIS A 1 216 ? 35.065 23.394 3.681 1.00 51.12 216 HIS A O 1
ATOM 1807 N N . SER A 1 217 ? 35.707 22.602 5.658 1.00 53.72 217 SER A N 1
ATOM 1808 C CA . SER A 1 217 ? 37.064 22.284 5.167 1.00 53.72 217 SER A CA 1
ATOM 1809 C C . SER A 1 217 ? 37.223 20.943 4.428 1.00 53.72 217 SER A C 1
ATOM 1811 O O . SER A 1 217 ? 38.233 20.752 3.759 1.00 53.72 217 SER A O 1
ATOM 1813 N N . ASP A 1 218 ? 36.248 20.027 4.483 1.00 51.69 218 ASP A N 1
ATOM 1814 C CA . ASP A 1 218 ? 36.429 18.654 3.962 1.00 51.69 218 ASP A CA 1
ATOM 1815 C C . ASP A 1 218 ? 35.865 18.408 2.551 1.00 51.69 218 ASP A C 1
ATOM 1817 O O . ASP A 1 218 ? 35.936 17.289 2.036 1.00 51.69 218 ASP A O 1
ATOM 1821 N N . ARG A 1 219 ? 35.298 19.423 1.883 1.00 52.09 219 ARG A N 1
ATOM 1822 C CA . ARG A 1 219 ? 34.695 19.236 0.549 1.00 52.09 219 ARG A CA 1
ATOM 1823 C C . ARG A 1 219 ? 35.674 19.409 -0.622 1.00 52.09 219 ARG A C 1
ATOM 1825 O O . ARG A 1 219 ? 35.365 18.935 -1.713 1.00 52.09 219 ARG A O 1
ATOM 1832 N N . ASP A 1 220 ? 36.861 19.968 -0.391 1.00 50.94 220 ASP A N 1
ATOM 1833 C CA . ASP A 1 220 ? 37.774 20.363 -1.478 1.00 50.94 220 ASP A CA 1
ATOM 1834 C C . ASP A 1 220 ? 38.913 19.358 -1.762 1.00 50.94 220 ASP A C 1
ATOM 1836 O O . ASP A 1 220 ? 39.625 19.487 -2.754 1.00 50.94 220 ASP A O 1
ATOM 1840 N N . GLY A 1 221 ? 39.063 18.292 -0.965 1.00 52.19 221 GLY A N 1
ATOM 1841 C CA . GLY A 1 221 ? 40.173 17.333 -1.108 1.00 52.19 221 GLY A CA 1
ATOM 1842 C C . GLY A 1 221 ? 39.988 16.205 -2.138 1.00 52.19 221 GLY A C 1
ATOM 1843 O O . GLY A 1 221 ? 40.917 15.435 -2.366 1.00 52.19 221 GLY A O 1
ATOM 1844 N N . ALA A 1 222 ? 38.811 16.055 -2.756 1.00 53.44 222 ALA A N 1
ATOM 1845 C CA . ALA A 1 222 ? 38.484 14.858 -3.547 1.00 53.44 222 ALA A CA 1
ATOM 1846 C C . ALA A 1 222 ? 38.579 15.022 -5.080 1.00 53.44 222 ALA A C 1
ATOM 1848 O O . ALA A 1 222 ? 38.240 14.083 -5.801 1.00 53.44 222 ALA A O 1
ATOM 1849 N N . GLN A 1 223 ? 39.016 16.175 -5.606 1.00 53.09 223 GLN A N 1
ATOM 1850 C CA . GLN A 1 223 ? 39.055 16.421 -7.062 1.00 53.09 223 GLN A CA 1
ATOM 1851 C C . GLN A 1 223 ? 40.434 16.311 -7.731 1.00 53.09 223 GLN A C 1
ATOM 1853 O O . GLN A 1 223 ? 40.508 16.316 -8.958 1.00 53.09 223 GLN A O 1
ATOM 1858 N N . THR A 1 224 ? 41.525 16.131 -6.991 1.00 52.44 224 THR A N 1
ATOM 1859 C CA . THR A 1 224 ? 42.871 16.025 -7.579 1.00 52.44 224 THR A CA 1
ATOM 1860 C C . THR A 1 224 ? 43.393 14.595 -7.491 1.00 52.44 224 THR A C 1
ATOM 1862 O O . THR A 1 224 ? 44.115 14.283 -6.555 1.00 52.44 224 THR A O 1
ATOM 1865 N N . ASN A 1 225 ? 42.983 13.713 -8.410 1.00 49.22 225 ASN A N 1
ATOM 1866 C CA . ASN A 1 225 ? 43.754 12.542 -8.876 1.00 49.22 225 ASN A CA 1
ATOM 1867 C C . ASN A 1 225 ? 42.929 11.742 -9.900 1.00 49.22 225 ASN A C 1
ATOM 1869 O O . ASN A 1 225 ? 42.414 10.662 -9.624 1.00 49.22 225 ASN A O 1
ATOM 1873 N N . ALA A 1 226 ? 42.790 12.303 -11.098 1.00 50.06 226 ALA A N 1
ATOM 1874 C CA . ALA A 1 226 ? 42.436 11.558 -12.301 1.00 50.06 226 ALA A CA 1
ATOM 1875 C C . ALA A 1 226 ? 43.084 12.264 -13.498 1.00 50.06 226 ALA A C 1
ATOM 1877 O O . ALA A 1 226 ? 42.465 13.100 -14.157 1.00 50.06 226 ALA A O 1
ATOM 1878 N N . ARG A 1 227 ? 44.365 11.972 -13.722 1.00 45.28 227 ARG A N 1
ATOM 1879 C CA . ARG A 1 227 ? 45.069 12.238 -14.973 1.00 45.28 227 ARG A CA 1
ATOM 1880 C C . ARG A 1 227 ? 45.958 11.048 -15.284 1.00 45.28 227 ARG A C 1
ATOM 1882 O O . ARG A 1 227 ? 46.528 10.504 -14.313 1.00 45.28 227 ARG A O 1
#

Secondary structure (DSSP, 8-state):
--SHHHH-TTSHHHHHHHHHHHHHHHHHHHH--TT-GGGTTS--SPPPPPS-GGG--HHHHHHHHHHHHHHHHHH-SS---SSTTTS-S---HHHHHHHHHHHHHHHHHHHHHHHHHHHH---TTSSSS---------------------------HHHHHHHHHHTTS---HHHHHHHHHHHHHHHHHHHHHHHHHHHHHH-GGG-----S--TTSSSSTTSS---

Solvent-accessible surface area (backbone atoms only — not comparable to full-atom values): 14900 Å² total; per-residue (Å²): 119,59,72,65,40,70,79,38,65,84,37,68,68,30,48,52,51,52,51,52,50,53,53,50,40,53,53,41,63,73,71,54,66,92,80,75,65,91,67,80,87,78,69,89,68,77,78,76,78,66,94,53,70,86,75,59,49,60,66,55,42,53,46,50,49,52,51,47,54,50,50,47,57,71,75,41,92,69,90,79,80,87,64,75,84,75,79,73,75,73,81,45,70,67,56,55,52,50,52,50,52,52,53,52,48,53,52,52,48,51,52,50,48,51,53,50,54,54,68,69,57,65,80,85,76,77,81,81,82,83,83,86,88,79,83,92,82,83,90,84,86,91,80,80,89,79,85,80,74,83,75,77,71,81,70,52,70,68,59,53,49,52,59,60,49,50,72,74,68,64,61,51,72,66,53,53,51,53,51,49,52,53,50,54,53,52,47,53,54,49,50,54,54,50,52,53,50,48,50,56,69,75,44,66,88,72,62,73,84,77,72,88,82,68,84,78,76,79,79,76,76,82,77,85,84,88,129

Sequence (227 aa):
MNPICKEDINSYECQKWMAEVVARCRDLFANEPADAWPAWWHDPRPARFKSDIRLMTAYDCHKLKSALEAEVAALVPVRIPLIESSKGVPFRWWQKVLLILIYVGIILGLLLFIRWCEAKRVPQWVELVKDEGHPPETASVPSKDSKTSEHRKHMNKKSWMRHKCRRVFVHSETELQQQRRRNEERERVREARTQRKVMKWTHPSDIPQETPEQTHSDRDGAQTNAR

Radius of gyration: 33.89 Å; Cα contacts (8 Å, |Δi|>4): 38; chains: 1; bounding box: 72×53×90 Å

pLDDT: mean 72.32, std 17.4, range [40.31, 98.06]

Organism: Drosophila lebanonensis (NCBI:txid7225)

Foldseek 3Di:
DPPVCVVPVPDPVNVVVVVLLVVLLVVQVVPDDPPVPPPLPPDPDQQDDDPDSVPDHNSSVVRVVVVVVVVCVVVPPDDDCPVVPPPDPPCPVVVVVVVVVVVVVVVVVVVVVVVVVVVVCPPPPPPPPDDDDDDDDDDDDDDDDDPPDPPPPPQPPVNVCCVVVCVVPPPPPVNVVVVVVVVVVVVVVVVVVVVVVVCCVVCVPPDDPPDPPPPPPPPPPPPPDDD

Mean predicted aligned error: 21.52 Å